Protein AF-A0A6B3HID7-F1 (afdb_monomer)

Radius of gyration: 18.16 Å; Cα contacts (8 Å, |Δi|>4): 458; chains: 1; bounding box: 51×40×55 Å

Solvent-accessible surface area (backbone atoms only — not comparable to full-atom values): 12656 Å² total; per-residue (Å²): 114,67,35,62,47,71,30,48,43,73,69,82,62,75,40,60,46,40,41,68,43,73,47,76,46,45,40,48,56,42,75,57,96,92,44,70,31,40,32,62,75,51,71,33,24,41,46,72,48,48,35,50,50,34,41,54,28,76,54,54,6,28,49,42,60,83,81,59,47,79,56,68,30,48,34,42,34,31,76,88,79,58,32,38,32,52,28,80,83,65,76,42,46,50,68,82,40,67,78,41,42,40,24,63,81,70,70,50,72,50,61,34,49,65,64,54,87,88,55,95,59,80,46,39,36,67,29,34,38,43,74,48,73,68,41,67,72,50,96,86,62,49,63,38,38,31,39,32,58,43,56,77,52,48,66,65,62,59,54,53,48,36,54,44,24,25,62,46,40,85,86,58,76,39,64,18,82,42,58,64,54,84,38,71,48,68,45,30,54,44,44,86,75,49,63,44,72,61,9,50,53,52,30,53,47,43,41,45,74,76,65,62,51,94,74,86,86,75,97,71,88,80,85,133

Secondary structure (DSSP, 8-state):
--EEEE-S-TTTS--TTEEE--EEEESSEEEETTEEEE--SSEEEEEEEEGGGGTTSTTTT-SS-SS-S--EEEEEEETTTTEEEE-TT-SSBTTTS--B-BHHHH---EEES---TTSSS---EEEEEEEEEEEE-STT--EEEEEEEE--S-THHHHHHHHHH--SHHHHTB--SSTT---EEEE-EETTTEE-HHHHHHHHHHHHHTT--S----------

pLDDT: mean 95.69, std 5.94, range [42.41, 98.88]

Mean predicted aligned error: 3.4 Å

Foldseek 3Di:
DQAEEALDDLAPRLQLQKDFQDAKDADCWDDDPNDIAGEPGDIWTKDKHFLCSQCLFPCNCPQQQPPDNGDIWIWIADPVVRWIFTNLVRPRYSHPTDTAHHCNPPVDKDWRHQADPVDPDGRIFIWHKYKDFQRQNDPVRDGTIIMGGGGARYCVQVVVCQQAEDACPPNNPGGHPHHNDDDYHYHQAGSPNGGDPSSVVSVVVCCCPVVPDPDDDDPDDDDD

Sequence (224 aa):
IVDWVTATDPVNDGDGTWLQMSQTVTGPTFTAGGKTYSAPAGSYKFATFAESATTGGDMAGDLNRDGDTTDVWGVLYDAVKGTIRVDLNANADFSDDTALKPYKDKFQVAYFGEDDPATKIVERIPFVVETRKNVVYNAAGAKADYVNIGVIEGSHGTHVAGITAANGLFGGKMNGAAPGAKVVSSRACTWSGGCTNIALTEGMIDLVVNRGVDIVNMSIGGLP

Nearest PDB structures (foldseek):
  6dks-assembly2_C  TM=1.245E-01  e=1.898E+00  Mus musculus
  6dks-assembly1_G  TM=1.494E-01  e=2.739E+00  Mus musculus
  8ot8-assembly1_B  TM=2.368E-01  e=9.303E+00  Actinomycetota bacterium

Structure (mmCIF, N/CA/C/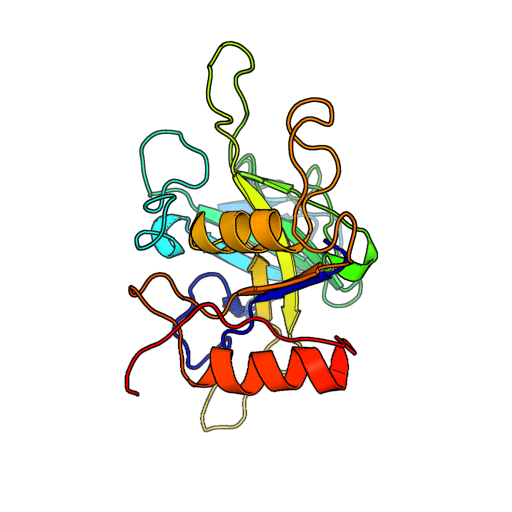O backbone):
data_AF-A0A6B3HID7-F1
#
_entry.id   AF-A0A6B3HID7-F1
#
loop_
_atom_site.group_PDB
_atom_site.id
_atom_site.type_symbol
_atom_site.label_atom_id
_atom_site.label_alt_id
_atom_site.label_comp_id
_atom_site.label_asym_id
_atom_site.label_entity_id
_atom_site.label_seq_id
_atom_site.pdbx_PDB_ins_code
_atom_site.Cartn_x
_atom_site.Cartn_y
_atom_site.Cartn_z
_atom_site.occupancy
_atom_site.B_iso_or_equiv
_atom_site.auth_seq_id
_atom_site.auth_comp_id
_atom_site.auth_asym_id
_atom_site.auth_atom_id
_atom_site.pdbx_PDB_model_num
ATOM 1 N N . ILE A 1 1 ? 5.561 -7.794 -12.330 1.00 94.62 1 ILE A N 1
ATOM 2 C CA . ILE A 1 1 ? 5.560 -8.038 -10.869 1.00 94.62 1 ILE A CA 1
ATOM 3 C C . ILE A 1 1 ? 4.485 -9.074 -10.585 1.00 94.62 1 ILE A C 1
ATOM 5 O O . ILE A 1 1 ? 3.414 -8.954 -11.165 1.00 94.62 1 ILE A O 1
ATOM 9 N N . VAL A 1 2 ? 4.774 -10.116 -9.806 1.00 97.25 2 VAL A N 1
ATOM 10 C CA . VAL A 1 2 ? 3.788 -11.158 -9.451 1.00 97.25 2 VAL A CA 1
ATOM 11 C C . VAL A 1 2 ? 3.320 -11.071 -8.002 1.00 97.25 2 VAL A C 1
ATOM 13 O O . VAL A 1 2 ? 2.344 -11.715 -7.639 1.00 97.25 2 VAL A O 1
ATOM 16 N N . ASP A 1 3 ? 4.018 -10.287 -7.185 1.00 97.44 3 ASP A N 1
ATOM 17 C CA . ASP A 1 3 ? 3.686 -10.046 -5.788 1.00 97.44 3 ASP A CA 1
ATOM 18 C C . ASP A 1 3 ? 4.419 -8.776 -5.311 1.00 97.44 3 ASP A C 1
ATOM 20 O O . ASP A 1 3 ? 5.481 -8.437 -5.849 1.00 97.44 3 ASP A O 1
ATOM 24 N N . TRP A 1 4 ? 3.859 -8.072 -4.334 1.00 96.50 4 TRP A N 1
ATOM 25 C CA . TRP A 1 4 ? 4.410 -6.842 -3.765 1.00 96.50 4 TRP A CA 1
ATOM 26 C C . TRP A 1 4 ? 4.120 -6.824 -2.271 1.00 96.50 4 TRP A C 1
ATOM 28 O O . TRP A 1 4 ? 2.969 -7.021 -1.882 1.00 96.50 4 TRP A O 1
ATOM 38 N N . VAL A 1 5 ? 5.146 -6.579 -1.458 1.00 96.19 5 VAL A N 1
ATOM 39 C CA . VAL A 1 5 ? 5.010 -6.396 -0.012 1.00 96.19 5 VAL A CA 1
ATOM 40 C C . VAL A 1 5 ? 5.933 -5.337 0.549 1.00 96.19 5 VAL A C 1
ATOM 42 O O . VAL A 1 5 ? 7.029 -5.088 0.047 1.00 96.19 5 VAL A O 1
ATOM 45 N N . THR A 1 6 ? 5.500 -4.778 1.664 1.00 96.88 6 THR A N 1
ATOM 46 C CA . THR A 1 6 ? 6.310 -4.048 2.617 1.00 96.88 6 THR A CA 1
ATOM 47 C C . THR A 1 6 ? 6.892 -5.055 3.608 1.00 96.88 6 THR A C 1
ATOM 49 O O . THR A 1 6 ? 6.169 -5.724 4.347 1.00 96.88 6 THR A O 1
ATOM 52 N N . ALA A 1 7 ? 8.218 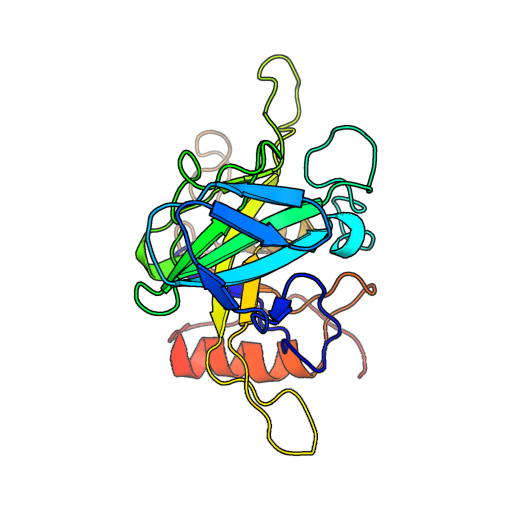-5.186 3.632 1.00 96.88 7 ALA A N 1
ATOM 53 C CA . ALA A 1 7 ? 8.911 -6.084 4.554 1.00 96.88 7 ALA A CA 1
ATOM 54 C C . ALA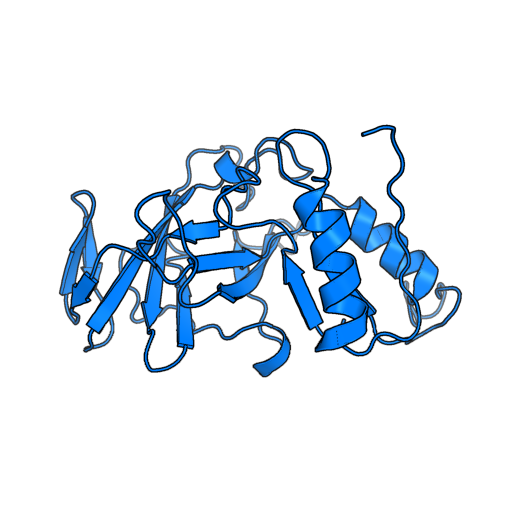 A 1 7 ? 8.996 -5.523 5.974 1.00 96.88 7 ALA A C 1
ATOM 56 O O . ALA A 1 7 ? 9.095 -6.312 6.911 1.00 96.88 7 ALA A O 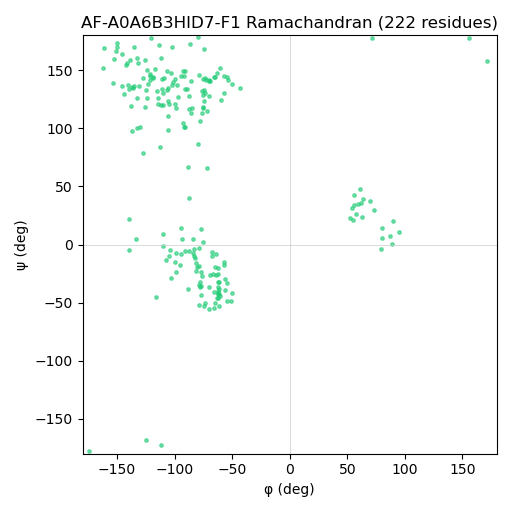1
ATOM 57 N N . THR A 1 8 ? 8.917 -4.200 6.128 1.00 97.19 8 THR A N 1
ATOM 58 C CA . THR A 1 8 ? 9.052 -3.531 7.425 1.00 97.19 8 THR A CA 1
ATOM 59 C C . THR A 1 8 ? 8.080 -4.084 8.464 1.00 97.19 8 THR A C 1
ATOM 61 O O . THR A 1 8 ? 6.959 -4.521 8.166 1.00 97.19 8 THR A O 1
ATOM 64 N N . ASP A 1 9 ? 8.543 -4.134 9.704 1.00 97.19 9 ASP A N 1
ATOM 65 C CA . ASP A 1 9 ? 7.744 -4.534 10.845 1.00 97.19 9 ASP A CA 1
ATOM 66 C C . ASP A 1 9 ? 6.745 -3.419 11.207 1.00 97.19 9 ASP A C 1
ATOM 68 O O . ASP A 1 9 ? 7.152 -2.262 11.356 1.00 97.19 9 ASP A O 1
ATOM 72 N N . PRO A 1 10 ? 5.445 -3.727 11.391 1.00 97.38 10 PRO A N 1
ATOM 73 C CA . PRO A 1 10 ? 4.416 -2.709 11.606 1.00 97.38 10 PRO A CA 1
ATOM 74 C C . PRO A 1 10 ? 4.538 -1.963 12.941 1.00 97.38 10 PRO A C 1
ATOM 76 O O . PRO A 1 10 ? 3.792 -1.016 13.179 1.00 97.38 10 PRO A O 1
ATOM 79 N N . VAL A 1 11 ? 5.408 -2.424 13.844 1.00 97.38 11 VAL A N 1
ATOM 80 C CA . VAL A 1 11 ? 5.530 -1.927 15.219 1.00 97.38 11 VAL A CA 1
ATOM 81 C C . VAL A 1 11 ? 6.901 -1.299 15.452 1.00 97.38 11 VAL A C 1
ATOM 83 O O . VAL A 1 11 ? 6.992 -0.228 16.047 1.00 97.38 11 VAL A O 1
ATOM 86 N N . ASN A 1 12 ? 7.965 -1.959 15.001 1.00 96.12 12 ASN A N 1
ATOM 87 C CA . ASN A 1 12 ? 9.335 -1.658 15.406 1.00 96.12 12 ASN A CA 1
ATOM 88 C C . ASN A 1 12 ? 10.099 -0.796 14.397 1.00 96.12 12 ASN A C 1
ATOM 90 O O . ASN A 1 12 ? 11.033 -0.103 14.793 1.00 96.12 12 ASN A O 1
ATOM 94 N N . ASP A 1 13 ? 9.705 -0.802 13.121 1.00 96.00 13 ASP A N 1
ATOM 95 C CA . ASP A 1 13 ? 10.437 -0.080 12.072 1.00 96.00 13 ASP A CA 1
ATOM 96 C C . ASP A 1 13 ? 10.009 1.385 11.914 1.00 96.00 13 ASP A C 1
ATOM 98 O O . ASP A 1 13 ? 10.615 2.122 11.138 1.00 96.00 13 ASP A O 1
ATOM 102 N N . GLY A 1 14 ? 8.972 1.828 12.635 1.00 94.62 14 GLY A N 1
ATOM 103 C CA . GLY A 1 14 ? 8.474 3.206 12.543 1.00 94.62 14 GLY A CA 1
ATOM 104 C C . GLY A 1 14 ? 7.933 3.567 11.154 1.00 94.62 14 GLY A C 1
ATOM 105 O O . GLY A 1 14 ? 7.914 4.735 10.774 1.00 94.62 14 GLY A O 1
ATOM 106 N N . ASP A 1 15 ? 7.518 2.567 10.380 1.00 96.38 15 ASP A N 1
ATOM 107 C CA . ASP A 1 15 ? 6.981 2.743 9.039 1.00 96.38 15 ASP A CA 1
ATOM 108 C C . ASP A 1 15 ? 5.520 3.223 9.107 1.00 96.38 15 ASP A C 1
ATOM 110 O O . ASP A 1 15 ? 4.601 2.456 9.399 1.00 96.38 15 ASP A O 1
ATOM 114 N N . GLY A 1 16 ? 5.313 4.507 8.804 1.00 96.38 16 GLY A N 1
ATOM 115 C CA . GLY A 1 16 ? 4.005 5.164 8.869 1.00 96.38 16 GLY A CA 1
ATOM 116 C C . GLY A 1 16 ? 2.975 4.691 7.838 1.00 96.38 16 GLY A C 1
ATOM 117 O O . GLY A 1 16 ? 1.817 5.095 7.920 1.00 96.38 16 GLY A O 1
ATOM 118 N N . THR A 1 17 ? 3.348 3.829 6.885 1.00 97.75 17 THR A N 1
ATOM 119 C CA . THR A 1 17 ? 2.371 3.209 5.975 1.00 97.75 17 THR A CA 1
ATOM 120 C C . THR A 1 17 ? 1.681 1.994 6.575 1.00 97.75 17 THR A C 1
ATOM 122 O O . THR A 1 17 ? 0.678 1.543 6.023 1.00 97.75 17 THR A O 1
ATOM 125 N N . TRP A 1 18 ? 2.166 1.472 7.707 1.00 98.38 18 TRP A N 1
ATOM 126 C CA . TRP A 1 18 ? 1.460 0.471 8.500 1.00 98.38 18 TRP A CA 1
ATOM 127 C C . TRP A 1 18 ? 0.479 1.121 9.479 1.00 98.38 18 TRP A C 1
ATOM 129 O O . TRP A 1 18 ? 0.852 1.749 10.466 1.00 98.38 18 TRP A O 1
ATOM 139 N N . LEU A 1 19 ? -0.808 0.898 9.240 1.00 98.75 19 LEU A N 1
ATOM 140 C CA . LEU A 1 19 ? -1.910 1.419 10.035 1.00 98.75 19 LEU A CA 1
ATOM 141 C C . LEU A 1 19 ? -2.398 0.356 11.013 1.00 98.75 19 LEU A C 1
ATOM 143 O O . LEU A 1 19 ? -2.904 -0.693 10.605 1.00 98.75 19 LEU A O 1
ATOM 147 N N . GLN A 1 20 ? -2.290 0.636 12.311 1.00 98.56 20 GLN A N 1
ATOM 148 C CA . GLN A 1 20 ? -2.874 -0.216 13.342 1.00 98.56 20 GLN A CA 1
ATOM 149 C C . GLN A 1 20 ? -4.404 -0.085 13.343 1.00 98.56 20 GLN A C 1
ATOM 151 O O . GLN A 1 20 ? -4.960 0.945 13.729 1.00 98.56 20 GLN A O 1
ATOM 156 N N . MET A 1 21 ? -5.115 -1.160 13.007 1.00 98.44 21 MET A N 1
ATOM 157 C CA . MET A 1 21 ? -6.572 -1.154 12.846 1.00 98.44 21 MET A CA 1
ATOM 158 C C . MET A 1 21 ? -7.308 -1.432 14.169 1.00 98.44 21 MET A C 1
ATOM 160 O O . MET A 1 21 ? -7.957 -2.469 14.350 1.00 98.44 21 MET A O 1
ATOM 164 N N . SER A 1 22 ? -7.202 -0.505 15.126 1.00 95.88 22 SER A N 1
ATOM 165 C CA . SER A 1 22 ? -7.737 -0.666 16.489 1.00 95.88 22 SER A CA 1
ATOM 166 C C . SER A 1 22 ? -9.192 -0.199 16.654 1.00 95.88 22 SER A C 1
ATOM 168 O O . SER A 1 22 ? -9.981 -0.868 17.334 1.00 95.88 22 SER A O 1
ATOM 170 N N . GLN A 1 23 ? -9.586 0.897 15.999 1.00 97.94 23 GLN A N 1
ATOM 171 C CA . GLN A 1 23 ? -10.922 1.481 16.124 1.00 97.94 23 GLN A CA 1
ATOM 172 C C . GLN A 1 23 ? -11.961 0.645 15.372 1.00 97.94 23 GLN A C 1
ATOM 174 O O . GLN A 1 23 ? -11.843 0.435 14.170 1.00 97.94 23 GLN A O 1
ATOM 179 N N . THR A 1 24 ? -13.001 0.186 16.073 1.00 98.31 24 THR A N 1
ATOM 180 C CA . THR A 1 24 ? -14.146 -0.500 15.449 1.00 98.31 24 THR A CA 1
ATOM 181 C C . THR A 1 24 ? -15.219 0.516 15.085 1.00 98.31 24 THR A C 1
ATOM 183 O O . THR A 1 24 ? -15.577 1.346 15.920 1.00 98.31 24 THR A O 1
ATOM 186 N N . VAL A 1 25 ? -15.752 0.424 13.869 1.00 98.56 25 VAL A N 1
ATOM 187 C CA . VAL A 1 25 ? -16.840 1.273 13.368 1.00 98.56 25 VAL A CA 1
ATOM 188 C C . VAL A 1 25 ? -17.915 0.422 12.689 1.00 98.56 25 VAL A C 1
ATOM 190 O O . VAL A 1 25 ? -17.662 -0.722 12.301 1.00 98.56 25 VAL A O 1
ATOM 193 N N . THR A 1 26 ? -19.118 0.976 12.543 1.00 98.50 26 THR A N 1
ATOM 194 C CA . THR A 1 26 ? -20.273 0.265 11.979 1.00 98.50 26 THR A CA 1
ATOM 195 C C . THR A 1 26 ? -20.965 1.141 10.940 1.00 98.50 26 THR A C 1
ATOM 197 O O . THR A 1 26 ? -21.329 2.271 11.242 1.00 98.50 26 THR A O 1
ATOM 200 N N . GLY A 1 27 ? -21.147 0.625 9.722 1.00 97.31 27 GLY A N 1
ATOM 201 C CA . GLY A 1 27 ? -21.937 1.280 8.675 1.00 97.31 27 GLY A CA 1
ATOM 202 C C . GLY A 1 27 ? -23.454 1.192 8.940 1.00 97.31 27 GLY A C 1
ATOM 203 O O . GLY A 1 27 ? -23.887 0.400 9.777 1.00 97.31 27 GLY A O 1
ATOM 204 N N . PRO A 1 28 ? -24.295 1.945 8.211 1.00 98.06 28 PRO A N 1
ATOM 205 C CA . PRO A 1 28 ? -23.945 2.690 7.006 1.00 98.06 28 PRO A CA 1
ATOM 206 C C . PRO A 1 28 ? -23.318 4.061 7.270 1.00 98.06 28 PRO A C 1
ATOM 208 O O . PRO A 1 28 ? -22.808 4.677 6.347 1.00 98.06 28 PRO A O 1
ATOM 211 N N . THR A 1 29 ? -23.338 4.531 8.516 1.00 98.25 29 THR A N 1
ATOM 212 C CA . THR A 1 29 ? -22.764 5.819 8.911 1.00 98.25 29 THR A CA 1
ATOM 213 C C . THR A 1 29 ? -22.064 5.693 10.254 1.00 98.25 29 THR A C 1
ATOM 215 O O . THR A 1 29 ? -22.630 5.108 11.179 1.00 98.25 29 THR A O 1
ATOM 218 N N . PHE A 1 30 ? -20.888 6.292 10.402 1.00 98.62 30 PHE A N 1
ATOM 219 C CA . PHE A 1 30 ? -20.174 6.367 11.677 1.00 98.62 30 PHE A CA 1
ATOM 220 C C . PHE A 1 30 ? -19.408 7.684 11.802 1.00 98.62 30 PHE A C 1
ATOM 222 O O . PHE A 1 30 ? -19.168 8.371 10.814 1.00 98.62 30 PHE A O 1
ATOM 229 N N . THR A 1 31 ? -18.986 8.029 13.016 1.00 98.25 31 THR A N 1
ATOM 230 C CA . THR A 1 31 ? -18.166 9.219 13.271 1.00 98.25 31 THR A CA 1
ATOM 231 C C . THR A 1 31 ? -16.794 8.800 13.787 1.00 98.25 31 THR A C 1
ATOM 233 O O . THR A 1 31 ? -16.692 7.992 14.711 1.00 98.25 31 THR A O 1
ATOM 236 N N . ALA A 1 32 ? -15.736 9.363 13.207 1.00 97.31 32 ALA A N 1
ATOM 237 C CA . ALA A 1 32 ? -14.353 9.162 13.630 1.00 97.31 32 ALA A CA 1
ATOM 238 C C . ALA A 1 32 ? -13.555 10.455 13.412 1.00 97.31 32 ALA A C 1
ATOM 240 O O . ALA A 1 32 ? -13.726 11.128 12.398 1.00 97.31 32 ALA A O 1
ATOM 241 N N . GLY A 1 33 ? -12.721 10.839 14.385 1.00 92.44 33 GLY A N 1
ATOM 242 C CA . GLY A 1 33 ? -11.905 12.059 14.285 1.00 92.44 33 GLY A CA 1
ATOM 243 C C . GLY A 1 33 ? -12.709 13.351 14.061 1.00 92.44 33 GLY A C 1
ATOM 244 O O . GLY A 1 33 ? -12.206 14.279 13.446 1.00 92.44 33 GLY A O 1
ATOM 245 N N . GLY A 1 34 ? -13.974 13.404 14.497 1.00 94.38 34 GLY A N 1
ATOM 246 C CA . GLY A 1 34 ? -14.860 14.557 14.277 1.00 94.38 34 GLY A CA 1
ATOM 247 C C . GLY A 1 34 ? -15.501 14.645 12.882 1.00 94.38 34 GLY A C 1
ATOM 248 O O . GLY A 1 34 ? -16.346 15.513 12.679 1.00 94.38 34 GLY A O 1
ATOM 249 N N . LYS A 1 35 ? -15.174 13.739 11.949 1.00 97.31 35 LYS A N 1
ATOM 250 C CA . LYS A 1 35 ? -15.813 13.618 10.624 1.00 97.31 35 LYS A CA 1
ATOM 251 C C . LYS A 1 35 ? -16.851 12.490 10.655 1.00 97.31 35 LYS A C 1
ATOM 253 O O . LYS A 1 35 ? -16.652 11.470 11.320 1.00 97.31 35 LYS A O 1
ATOM 258 N N . THR A 1 36 ? -17.975 12.679 9.966 1.00 98.38 36 THR A N 1
ATOM 259 C CA . THR A 1 36 ? -18.976 11.620 9.761 1.00 98.38 36 THR A CA 1
ATOM 260 C C . THR A 1 36 ? -18.743 10.992 8.400 1.00 98.38 36 THR A C 1
ATOM 262 O O . THR A 1 36 ? -18.679 11.715 7.413 1.00 98.38 36 THR A O 1
ATOM 265 N N . TYR A 1 37 ? -18.618 9.669 8.379 1.00 98.62 37 TYR A N 1
ATOM 266 C CA . TYR A 1 37 ? -18.380 8.872 7.186 1.00 98.62 37 TYR A CA 1
ATOM 267 C C . TYR A 1 37 ? -19.617 8.058 6.825 1.00 98.62 37 TYR A C 1
ATOM 269 O O . TYR A 1 37 ? -20.281 7.515 7.715 1.00 98.62 37 TYR A O 1
ATOM 277 N N . SER A 1 38 ? -19.866 7.915 5.528 1.00 98.62 38 SER A N 1
ATOM 278 C CA . SER A 1 38 ? -20.739 6.891 4.957 1.00 98.62 38 SER A CA 1
ATOM 279 C C . SER A 1 38 ? -19.916 5.650 4.603 1.00 98.62 38 SER A C 1
ATOM 281 O O . SER A 1 38 ? -18.750 5.741 4.233 1.00 98.62 38 SER A O 1
ATOM 283 N N . ALA A 1 39 ? -20.495 4.463 4.756 1.00 98.38 39 ALA A N 1
ATOM 284 C CA . ALA A 1 39 ? -19.868 3.197 4.392 1.00 98.38 39 ALA A CA 1
ATOM 285 C C . ALA A 1 39 ? -20.928 2.145 4.039 1.00 98.38 39 ALA A C 1
ATOM 287 O O . ALA A 1 39 ? -22.072 2.244 4.486 1.00 98.38 39 ALA A O 1
ATOM 288 N N . PRO A 1 40 ? -20.581 1.078 3.298 1.00 98.12 40 PRO A N 1
ATOM 289 C CA . PRO A 1 40 ? -21.486 -0.055 3.133 1.00 98.12 40 PRO A CA 1
ATOM 290 C C . PRO A 1 40 ? -21.884 -0.645 4.497 1.00 98.12 40 PRO A C 1
ATOM 292 O O . PRO A 1 40 ? -21.065 -0.699 5.412 1.00 98.12 40 PRO A O 1
ATOM 295 N N . ALA A 1 41 ? -23.118 -1.131 4.658 1.00 97.75 41 ALA A N 1
ATOM 296 C CA . ALA A 1 41 ? -23.564 -1.719 5.926 1.00 97.75 41 ALA A CA 1
ATOM 297 C C . ALA A 1 41 ? -22.659 -2.893 6.361 1.00 97.75 41 ALA A C 1
ATOM 299 O O . ALA A 1 41 ? -22.373 -3.794 5.572 1.00 97.75 41 ALA A O 1
ATOM 300 N N . GLY A 1 42 ? -22.204 -2.883 7.616 1.00 97.44 42 GLY A N 1
ATOM 301 C CA . GLY A 1 42 ? -21.261 -3.875 8.139 1.00 97.44 42 GLY A CA 1
ATOM 302 C C . GLY A 1 42 ? -20.452 -3.356 9.325 1.00 97.44 42 GLY A C 1
ATOM 303 O O . GLY A 1 42 ? -20.597 -2.200 9.720 1.00 97.44 42 GLY A O 1
ATOM 304 N N . SER A 1 43 ? -19.603 -4.217 9.890 1.00 98.19 43 SER A N 1
ATOM 305 C CA . SER A 1 43 ? -18.631 -3.848 10.924 1.00 98.19 43 SER A CA 1
ATOM 306 C C . SER A 1 43 ? -17.231 -3.833 10.324 1.00 98.19 43 SER A C 1
ATOM 308 O O . SER A 1 43 ? -16.842 -4.771 9.629 1.00 98.19 43 SER A O 1
ATOM 310 N N . TYR A 1 44 ? -16.487 -2.769 10.604 1.00 98.62 44 TYR A N 1
ATOM 311 C CA . TYR A 1 44 ? -15.173 -2.510 10.031 1.00 98.62 44 TYR A CA 1
ATOM 312 C C . TYR A 1 44 ? -14.199 -2.050 11.106 1.00 98.62 44 TYR A C 1
ATOM 314 O O . TYR A 1 44 ? -14.577 -1.712 12.234 1.00 98.62 44 TYR A O 1
ATOM 322 N N . LYS A 1 45 ? -12.929 -1.990 10.725 1.00 98.69 45 LYS A N 1
ATOM 323 C CA . LYS A 1 45 ? -11.931 -1.188 11.416 1.00 98.69 45 LYS A CA 1
ATOM 324 C C . LYS A 1 45 ? -11.641 0.080 10.629 1.00 98.69 45 LYS A C 1
ATOM 326 O O . LYS A 1 45 ? -11.686 0.058 9.402 1.00 98.69 45 LYS A O 1
ATOM 331 N N . PHE A 1 46 ? -11.321 1.153 11.337 1.00 98.81 46 PHE A N 1
ATOM 332 C CA . PHE A 1 46 ? -11.008 2.447 10.744 1.00 98.81 46 PHE A CA 1
ATOM 333 C C . PHE A 1 46 ? -9.663 2.973 11.250 1.00 98.81 46 PHE A C 1
ATOM 335 O O . PHE A 1 46 ? -9.318 2.786 12.418 1.00 98.81 46 PHE A O 1
ATOM 342 N N . ALA A 1 47 ? -8.926 3.624 10.357 1.00 98.69 47 ALA A N 1
ATOM 343 C CA . ALA A 1 47 ? -7.737 4.415 10.637 1.00 98.69 47 ALA A CA 1
ATOM 344 C C . ALA A 1 47 ? -7.636 5.537 9.593 1.00 98.69 47 ALA A C 1
ATOM 346 O O . ALA A 1 47 ? -8.400 5.566 8.629 1.00 98.69 47 ALA A O 1
ATOM 347 N N . THR A 1 48 ? -6.687 6.447 9.770 1.00 98.56 48 THR A N 1
ATOM 348 C CA . THR A 1 48 ? -6.359 7.480 8.782 1.00 98.56 48 THR A CA 1
ATOM 349 C C . THR A 1 48 ? -4.916 7.325 8.330 1.00 98.56 48 THR A C 1
ATOM 351 O O . THR A 1 48 ? -4.056 6.990 9.144 1.00 98.56 48 THR A O 1
ATOM 354 N N . PHE A 1 49 ? -4.650 7.597 7.058 1.00 98.62 49 PHE A N 1
ATOM 355 C CA . PHE A 1 49 ? -3.314 7.616 6.473 1.00 98.62 49 PHE A CA 1
ATOM 356 C C . PHE A 1 49 ? -2.971 9.038 6.041 1.00 98.62 49 PHE A C 1
ATOM 358 O O . PHE A 1 49 ? -3.751 9.637 5.310 1.00 98.62 49 PHE A O 1
ATOM 365 N N . ALA A 1 50 ? -1.834 9.561 6.495 1.00 98.19 50 ALA A N 1
ATOM 366 C CA . ALA A 1 50 ? -1.343 10.880 6.111 1.00 98.19 50 ALA A CA 1
ATOM 367 C C . ALA A 1 50 ? -0.176 10.736 5.132 1.00 98.19 50 ALA A C 1
ATOM 369 O O . ALA A 1 50 ? 0.739 9.951 5.391 1.00 98.19 50 ALA A O 1
ATOM 370 N N . GLU A 1 51 ? -0.159 11.510 4.049 1.00 97.69 51 GLU A N 1
ATOM 371 C CA . GLU A 1 51 ? 0.935 11.444 3.065 1.00 97.69 51 GLU A CA 1
ATOM 372 C C . GLU A 1 51 ? 2.290 11.865 3.622 1.00 97.69 51 GLU A C 1
ATOM 374 O O . GLU A 1 51 ? 3.313 11.337 3.187 1.00 97.69 51 GLU A O 1
ATOM 379 N N . SER A 1 52 ? 2.307 12.714 4.651 1.00 97.25 52 SER A N 1
ATOM 380 C CA . SER A 1 52 ? 3.517 13.076 5.399 1.00 97.25 52 SER A CA 1
ATOM 381 C C . SER A 1 52 ? 4.254 11.873 6.005 1.00 97.25 52 SER A C 1
ATOM 383 O O . SER A 1 52 ? 5.441 11.969 6.315 1.00 97.25 52 SER A O 1
ATOM 385 N N . ALA A 1 53 ? 3.620 10.695 6.090 1.00 97.00 53 ALA A N 1
ATOM 386 C CA . ALA A 1 53 ? 4.320 9.437 6.361 1.00 97.00 53 ALA A CA 1
ATOM 387 C C . ALA A 1 53 ? 5.424 9.129 5.328 1.00 97.00 53 ALA A C 1
ATOM 389 O O . ALA A 1 53 ? 6.297 8.304 5.596 1.00 97.00 53 ALA A O 1
ATOM 390 N N . THR A 1 54 ? 5.387 9.789 4.165 1.00 96.81 54 THR A N 1
ATOM 391 C CA . THR A 1 54 ? 6.269 9.562 3.021 1.00 96.81 54 THR A CA 1
ATOM 392 C C . THR A 1 54 ? 7.280 10.686 2.741 1.00 96.81 54 THR A C 1
ATOM 394 O O . THR A 1 54 ? 7.989 10.637 1.734 1.00 96.81 54 THR A O 1
ATOM 397 N N . THR A 1 55 ? 7.422 11.674 3.638 1.00 95.56 55 THR A N 1
ATOM 398 C CA . THR A 1 55 ? 8.274 12.868 3.431 1.00 95.56 55 THR A CA 1
ATOM 399 C C . THR A 1 55 ? 9.735 12.566 3.082 1.00 95.56 55 THR A C 1
ATOM 401 O O . THR A 1 55 ? 10.351 13.315 2.334 1.00 95.56 55 THR A O 1
ATOM 404 N N . GLY A 1 56 ? 10.315 11.481 3.597 1.00 93.56 56 GLY A N 1
ATOM 405 C CA . GLY A 1 56 ? 11.730 11.162 3.367 1.00 93.56 56 GLY A CA 1
ATOM 406 C C . GLY A 1 56 ? 12.056 10.424 2.065 1.00 93.56 56 GLY A C 1
ATOM 407 O O . GLY A 1 56 ? 13.202 10.019 1.904 1.00 93.56 56 GLY A O 1
ATOM 408 N N . GLY A 1 57 ? 11.077 10.207 1.183 1.00 93.56 57 GLY A N 1
ATOM 409 C CA . GLY A 1 57 ? 11.224 9.428 -0.053 1.00 93.56 57 GLY A CA 1
ATOM 410 C C . GLY A 1 57 ? 11.116 10.293 -1.308 1.00 93.56 57 GLY A C 1
ATOM 411 O O . GLY A 1 57 ? 10.998 11.515 -1.224 1.00 93.56 57 GLY A O 1
ATOM 412 N N . ASP A 1 58 ? 11.090 9.665 -2.485 1.00 93.44 58 ASP A N 1
ATOM 413 C CA . ASP A 1 58 ? 11.078 10.374 -3.780 1.00 93.44 58 ASP A CA 1
ATOM 414 C C . ASP A 1 58 ? 9.835 11.259 -3.983 1.00 93.44 58 ASP A C 1
ATOM 416 O O . ASP A 1 58 ? 9.881 12.218 -4.752 1.00 93.44 58 ASP A O 1
ATOM 420 N N . MET A 1 59 ? 8.724 10.937 -3.315 1.00 92.06 59 MET A N 1
ATOM 421 C CA . MET A 1 59 ? 7.476 11.709 -3.367 1.00 92.06 59 MET A CA 1
ATOM 422 C C . MET A 1 59 ? 7.470 12.882 -2.380 1.00 92.06 59 MET A C 1
ATOM 424 O O . MET A 1 59 ? 6.545 13.678 -2.407 1.00 92.06 59 MET A O 1
ATOM 428 N N . ALA A 1 60 ? 8.473 12.996 -1.504 1.00 95.25 60 ALA A N 1
ATOM 429 C CA . ALA A 1 60 ? 8.628 14.090 -0.544 1.00 95.25 60 ALA A CA 1
ATOM 430 C C . ALA A 1 60 ? 7.397 14.382 0.343 1.00 95.25 60 ALA A C 1
ATOM 432 O O . ALA A 1 60 ? 7.296 15.459 0.927 1.00 95.25 60 ALA A O 1
ATOM 433 N N . GLY A 1 61 ? 6.507 13.401 0.530 1.00 96.19 61 GLY A N 1
ATOM 434 C CA . GLY A 1 61 ? 5.292 13.565 1.327 1.00 96.19 61 GLY A CA 1
ATOM 435 C C . GLY A 1 61 ? 4.093 14.106 0.557 1.00 96.19 61 GLY A C 1
ATOM 436 O O . GLY A 1 61 ? 3.107 14.386 1.215 1.00 96.19 61 GLY A O 1
ATOM 437 N N . ASP A 1 62 ? 4.192 14.233 -0.767 1.00 96.69 62 ASP A N 1
ATOM 438 C CA . ASP A 1 62 ? 3.155 14.719 -1.686 1.00 96.69 62 ASP A CA 1
ATOM 439 C C . ASP A 1 62 ? 2.698 13.548 -2.580 1.00 96.69 62 ASP A C 1
ATOM 441 O O . ASP A 1 62 ? 3.254 13.273 -3.653 1.00 96.69 62 ASP A O 1
ATOM 445 N N . LEU A 1 63 ? 1.765 12.738 -2.072 1.00 96.62 63 LEU A N 1
ATOM 446 C CA . LEU A 1 63 ? 1.342 11.501 -2.735 1.00 96.62 63 LEU A CA 1
ATOM 447 C C . LEU A 1 63 ? 0.314 11.746 -3.836 1.00 96.62 63 LEU A C 1
ATOM 449 O O . LEU A 1 63 ? 0.201 10.909 -4.733 1.00 96.62 63 LEU A O 1
ATOM 453 N N . ASN A 1 64 ? -0.420 12.854 -3.793 1.00 95.75 64 ASN A N 1
ATOM 454 C CA . ASN A 1 64 ? -1.385 13.210 -4.830 1.00 95.75 64 ASN A CA 1
ATOM 455 C C . ASN A 1 64 ? -0.836 14.228 -5.854 1.00 95.75 64 ASN A C 1
ATOM 457 O O . ASN A 1 64 ? -1.479 14.437 -6.884 1.00 95.75 64 ASN A O 1
ATOM 461 N N . ARG A 1 65 ? 0.362 14.780 -5.612 1.00 95.06 65 ARG A N 1
ATOM 462 C CA . ARG A 1 65 ? 1.053 15.782 -6.433 1.00 95.06 65 ARG A CA 1
ATOM 463 C C . ARG A 1 65 ? 0.318 17.107 -6.574 1.00 95.06 65 ARG A C 1
ATOM 465 O O . ARG A 1 65 ? 0.387 17.738 -7.633 1.00 95.06 65 ARG A O 1
ATOM 472 N N . ASP A 1 66 ? -0.359 17.547 -5.522 1.00 94.12 66 ASP A N 1
ATOM 473 C CA . ASP A 1 66 ? -1.022 18.851 -5.493 1.00 94.12 66 ASP A CA 1
ATOM 474 C C . ASP A 1 66 ? -0.140 19.991 -4.954 1.00 94.12 66 ASP A C 1
ATOM 476 O O . ASP A 1 66 ? -0.503 21.168 -5.071 1.00 94.12 66 ASP A O 1
ATOM 480 N N . GLY A 1 67 ? 1.065 19.662 -4.481 1.00 95.06 67 GLY A N 1
ATOM 481 C CA . GLY A 1 67 ? 2.066 20.622 -4.038 1.00 95.06 67 GLY A CA 1
ATOM 482 C C . GLY A 1 67 ? 2.070 20.898 -2.536 1.00 95.06 67 GLY A C 1
ATOM 483 O O . GLY A 1 67 ? 2.769 21.832 -2.120 1.00 95.06 67 GLY A O 1
ATOM 484 N N . ASP A 1 68 ? 1.350 20.119 -1.726 1.00 96.44 68 ASP A N 1
ATOM 485 C CA . ASP A 1 68 ? 1.520 20.108 -0.276 1.00 96.44 68 ASP A CA 1
ATOM 486 C C . ASP A 1 68 ? 1.797 18.707 0.312 1.00 96.44 68 ASP A C 1
ATOM 488 O O . ASP A 1 68 ? 2.288 17.826 -0.385 1.00 96.44 68 ASP A O 1
ATOM 492 N N . THR A 1 69 ? 1.719 18.572 1.639 1.00 97.12 69 THR A N 1
ATOM 493 C CA . THR A 1 69 ? 2.025 17.317 2.361 1.00 97.12 69 THR A CA 1
ATOM 494 C C . THR A 1 69 ? 1.031 17.066 3.498 1.00 97.12 69 THR A C 1
ATOM 496 O O . THR A 1 69 ? 1.374 16.485 4.541 1.00 97.12 69 THR A O 1
ATOM 499 N N . THR A 1 70 ? -0.145 17.678 3.408 1.00 97.62 70 THR A N 1
ATOM 500 C CA . THR A 1 70 ? -1.105 17.795 4.504 1.00 97.62 70 THR A CA 1
ATOM 501 C C . THR A 1 70 ? -2.284 16.850 4.368 1.00 97.62 70 THR A C 1
ATOM 503 O O . THR A 1 70 ? -3.070 16.743 5.318 1.00 97.62 70 THR A O 1
ATOM 506 N N . ASP A 1 71 ? -2.379 16.115 3.262 1.00 97.88 71 ASP A N 1
ATOM 507 C CA . ASP A 1 71 ? -3.501 15.230 3.030 1.00 97.88 71 ASP A CA 1
ATOM 508 C C . ASP A 1 71 ? -3.565 14.068 4.007 1.00 97.88 71 ASP A C 1
ATOM 510 O O . ASP A 1 71 ? -2.573 13.462 4.437 1.00 97.88 71 ASP A O 1
ATOM 514 N N . VAL A 1 72 ? -4.812 13.736 4.334 1.00 98.06 72 VAL A N 1
ATOM 515 C CA . VAL A 1 72 ? -5.163 12.614 5.188 1.00 98.06 72 VAL A CA 1
ATOM 516 C C . VAL A 1 72 ? -6.371 11.894 4.605 1.00 98.06 72 VAL A C 1
ATOM 518 O O . VAL A 1 72 ? -7.470 12.446 4.543 1.00 98.06 72 VAL A O 1
ATOM 521 N N . TRP A 1 73 ? -6.196 10.619 4.273 1.00 98.62 73 TRP A N 1
ATOM 522 C CA . TRP A 1 73 ? -7.260 9.758 3.767 1.00 98.62 73 TRP A CA 1
ATOM 523 C C . TRP A 1 73 ? -7.800 8.837 4.856 1.00 98.62 73 TRP A C 1
ATOM 525 O O . TRP A 1 73 ? -7.053 8.267 5.660 1.00 98.62 73 TRP A O 1
ATOM 535 N N . GLY A 1 74 ? -9.118 8.648 4.871 1.00 98.56 74 GLY A N 1
ATOM 536 C CA . GLY A 1 74 ? -9.742 7.602 5.672 1.00 98.56 74 GLY A CA 1
ATOM 537 C C . GLY A 1 74 ? -9.427 6.220 5.096 1.00 98.56 74 GLY A C 1
ATOM 538 O O . GLY A 1 74 ? -9.449 6.027 3.884 1.00 98.56 74 GLY A O 1
ATOM 539 N N . VAL A 1 75 ? -9.178 5.239 5.962 1.00 98.88 75 VAL A N 1
ATOM 540 C CA . VAL A 1 75 ? -8.926 3.845 5.576 1.00 98.88 75 VAL A CA 1
ATOM 541 C C . VAL A 1 75 ? -9.888 2.925 6.318 1.00 98.88 75 VAL A C 1
ATOM 543 O O . VAL A 1 75 ? -9.878 2.841 7.550 1.00 98.88 75 VAL A O 1
ATOM 546 N N . LEU A 1 76 ? -10.717 2.210 5.559 1.00 98.81 76 LEU A N 1
ATOM 547 C CA . LEU A 1 76 ? -11.734 1.292 6.064 1.00 98.81 76 LEU A CA 1
ATOM 548 C C . LEU A 1 76 ? -11.339 -0.158 5.764 1.00 98.81 76 LEU A C 1
ATOM 550 O O . LEU A 1 76 ? -11.208 -0.559 4.608 1.00 98.81 76 LEU A O 1
ATOM 554 N N . TYR A 1 77 ? -11.193 -0.968 6.809 1.00 98.88 77 TYR A N 1
ATOM 555 C CA . TYR A 1 77 ? -10.807 -2.376 6.715 1.00 98.88 77 TYR A CA 1
ATOM 556 C C . TYR A 1 77 ? -11.957 -3.302 7.113 1.00 98.88 77 TYR A C 1
ATOM 558 O O . TYR A 1 77 ? -12.439 -3.287 8.247 1.00 98.88 77 TYR A O 1
ATOM 566 N N . ASP A 1 78 ? -12.373 -4.153 6.178 1.00 98.50 78 ASP A N 1
ATOM 567 C CA . ASP A 1 78 ? -13.286 -5.270 6.424 1.00 98.50 78 ASP A CA 1
ATOM 568 C C . ASP A 1 78 ? -12.454 -6.511 6.770 1.00 98.50 78 ASP A C 1
ATOM 570 O O . ASP A 1 78 ? -11.898 -7.164 5.884 1.00 98.50 78 ASP A O 1
ATOM 574 N N . ALA A 1 79 ? -12.356 -6.847 8.059 1.00 97.38 79 ALA A N 1
ATOM 575 C CA . ALA A 1 79 ? -11.551 -7.978 8.528 1.00 97.38 79 ALA A CA 1
ATOM 576 C C . ALA A 1 79 ? -12.121 -9.350 8.124 1.00 97.38 79 ALA A C 1
ATOM 578 O O . ALA A 1 79 ? -11.364 -10.321 7.993 1.00 97.38 79 ALA A O 1
ATOM 579 N N . VAL A 1 80 ? -13.442 -9.427 7.908 1.00 96.31 80 VAL A N 1
ATOM 580 C CA . VAL A 1 80 ? -14.141 -10.656 7.506 1.00 96.31 80 VAL A CA 1
ATOM 581 C C . VAL A 1 80 ? -13.834 -10.957 6.050 1.00 96.31 80 VAL A C 1
ATOM 583 O O . VAL A 1 80 ? -13.420 -12.067 5.715 1.00 96.31 80 VAL A O 1
ATOM 586 N N . LYS A 1 81 ? -13.994 -9.959 5.179 1.00 97.00 81 LYS A N 1
ATOM 587 C CA . LYS A 1 81 ? -13.689 -10.111 3.757 1.00 97.00 81 LYS A CA 1
ATOM 588 C C . LYS A 1 81 ? -12.207 -9.979 3.475 1.00 97.00 81 LYS A C 1
ATOM 590 O O . LYS A 1 81 ? -11.788 -10.440 2.423 1.00 97.00 81 LYS A O 1
ATOM 595 N N . GLY A 1 82 ? -11.419 -9.387 4.368 1.00 97.12 82 GLY A N 1
ATOM 596 C CA . GLY A 1 82 ? -10.017 -9.045 4.147 1.00 97.12 82 GLY A CA 1
ATOM 597 C C . GLY A 1 82 ? -9.864 -8.060 2.994 1.00 97.12 82 GLY A C 1
ATOM 598 O O . GLY A 1 82 ? -9.108 -8.353 2.072 1.00 97.12 82 GLY A O 1
ATOM 599 N N . THR A 1 83 ? -10.660 -6.989 2.980 1.00 98.50 83 THR A N 1
ATOM 600 C CA . THR A 1 83 ? -10.621 -5.932 1.954 1.00 98.50 83 THR A CA 1
ATOM 601 C C . THR A 1 83 ? -10.414 -4.570 2.587 1.00 98.50 83 THR A C 1
ATOM 603 O O . THR A 1 83 ? -10.880 -4.336 3.702 1.00 98.50 83 THR A O 1
ATOM 606 N N . ILE A 1 84 ? -9.773 -3.670 1.852 1.00 98.81 84 ILE A N 1
ATOM 607 C CA . ILE A 1 84 ? -9.446 -2.316 2.298 1.00 98.81 84 ILE A CA 1
ATOM 608 C C . ILE A 1 84 ? -10.055 -1.315 1.318 1.00 98.81 84 ILE A C 1
ATOM 610 O O . ILE A 1 84 ? -10.007 -1.535 0.111 1.00 98.81 84 ILE A O 1
ATOM 614 N N . ARG A 1 85 ? -10.636 -0.236 1.832 1.00 98.81 85 ARG A N 1
ATOM 615 C CA . ARG A 1 85 ? -11.043 0.945 1.062 1.00 98.81 85 ARG A C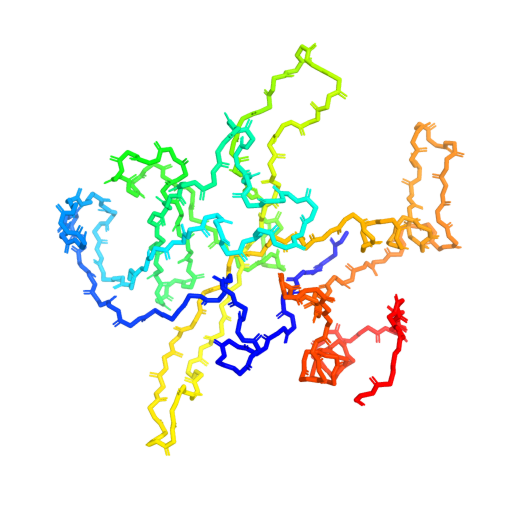A 1
ATOM 616 C C . ARG A 1 85 ? -10.270 2.147 1.586 1.00 98.81 85 ARG A C 1
ATOM 618 O O . ARG A 1 85 ? -10.022 2.224 2.789 1.00 98.81 85 ARG A O 1
ATOM 625 N N . VAL A 1 86 ? -9.895 3.044 0.689 1.00 98.81 86 VAL A N 1
ATOM 626 C CA . VAL A 1 86 ? -9.225 4.309 1.001 1.00 98.81 86 VAL A CA 1
ATOM 627 C C . VAL A 1 86 ? -10.097 5.402 0.398 1.00 98.81 86 VAL A C 1
ATOM 629 O O . VAL A 1 86 ? -10.391 5.290 -0.786 1.00 98.81 86 VAL A O 1
ATOM 632 N N . ASP A 1 87 ? -10.496 6.391 1.200 1.00 98.56 87 ASP A N 1
ATOM 633 C CA . ASP A 1 87 ? -11.343 7.544 0.825 1.00 98.56 87 ASP A CA 1
ATOM 634 C C . ASP A 1 87 ? -10.542 8.510 -0.059 1.00 98.56 87 ASP A C 1
ATOM 636 O O . ASP A 1 87 ? -10.164 9.593 0.379 1.00 98.56 87 ASP A O 1
ATOM 640 N N . LEU A 1 88 ? -10.173 8.073 -1.269 1.00 98.12 88 LEU A N 1
ATOM 641 C CA . LEU A 1 88 ? -9.175 8.734 -2.126 1.00 98.12 88 LEU A CA 1
ATOM 642 C C . LEU A 1 88 ? -9.625 10.111 -2.629 1.00 98.12 88 LEU A C 1
ATOM 644 O O . LEU A 1 88 ? -8.782 10.951 -2.925 1.00 98.12 88 LEU A O 1
ATOM 648 N N . ASN A 1 89 ? -10.935 10.345 -2.718 1.00 96.62 89 ASN A N 1
ATOM 649 C CA . ASN A 1 89 ? -11.523 11.630 -3.108 1.00 96.62 89 ASN A CA 1
ATOM 650 C C . ASN A 1 89 ? -11.865 12.526 -1.895 1.00 96.62 89 ASN A C 1
ATOM 652 O O . ASN A 1 89 ? -12.460 13.591 -2.070 1.00 96.62 89 ASN A O 1
ATOM 656 N N . ALA A 1 90 ? -11.505 12.091 -0.679 1.00 95.62 90 ALA A N 1
ATOM 657 C CA . ALA A 1 90 ? -11.690 12.784 0.594 1.00 95.62 90 ALA A CA 1
ATOM 658 C C . ALA A 1 90 ? -13.142 13.202 0.911 1.00 95.62 90 ALA A C 1
ATOM 660 O O . ALA A 1 90 ? -13.379 14.080 1.760 1.00 95.62 90 ALA A O 1
ATOM 661 N N . ASN A 1 91 ? -14.136 12.563 0.289 1.00 97.69 91 ASN A N 1
ATOM 662 C CA . ASN A 1 91 ? -15.546 12.927 0.416 1.00 97.69 91 ASN A CA 1
ATOM 663 C C . ASN A 1 91 ? -16.218 12.334 1.675 1.00 97.69 91 ASN A C 1
ATOM 665 O O . ASN A 1 91 ? -17.361 12.686 1.972 1.00 97.69 91 ASN A O 1
ATOM 669 N N . ALA A 1 92 ? -15.502 11.508 2.454 1.00 98.44 92 ALA A N 1
ATOM 670 C CA . ALA A 1 92 ? -16.030 10.748 3.591 1.00 98.44 92 ALA A CA 1
ATOM 671 C C . ALA A 1 92 ? -17.172 9.783 3.241 1.00 98.44 92 ALA A C 1
ATOM 673 O O . ALA A 1 92 ? -18.063 9.529 4.055 1.00 98.44 92 ALA A O 1
ATOM 674 N N . ASP A 1 93 ? -17.133 9.189 2.060 1.00 98.44 93 ASP A N 1
ATOM 675 C CA . ASP A 1 93 ? -18.076 8.173 1.625 1.00 98.44 93 ASP A CA 1
ATOM 676 C C . ASP A 1 93 ? -17.339 6.961 1.064 1.00 98.44 93 ASP A C 1
ATOM 678 O O . ASP A 1 93 ? -16.957 6.914 -0.088 1.00 98.44 93 ASP A O 1
ATOM 682 N N . PHE A 1 94 ? -17.230 5.901 1.862 1.00 98.69 94 PHE A N 1
ATOM 683 C CA . PHE A 1 94 ? -1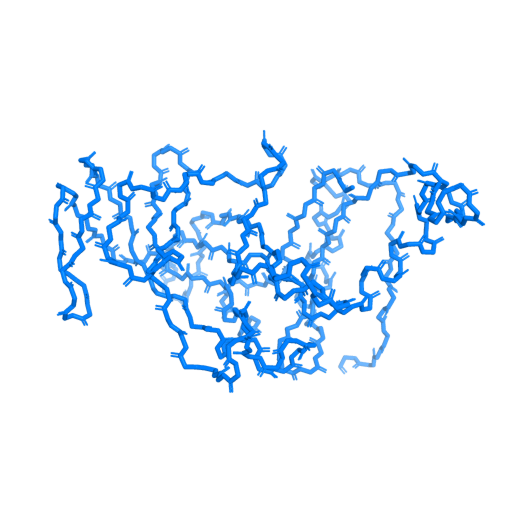6.617 4.653 1.413 1.00 98.69 94 PHE A CA 1
ATOM 684 C C . PHE A 1 94 ? -17.504 3.826 0.475 1.00 98.69 94 PHE A C 1
ATOM 686 O O . PHE A 1 94 ? -17.149 2.683 0.161 1.00 98.69 94 PHE A O 1
ATOM 693 N N . SER A 1 95 ? -18.705 4.283 0.108 1.00 96.31 95 SER A N 1
ATOM 694 C CA . SER A 1 95 ? -19.626 3.503 -0.724 1.00 96.31 95 SER A CA 1
ATOM 695 C C . SER A 1 95 ? -19.237 3.480 -2.205 1.00 96.31 95 SER A C 1
ATOM 697 O O . SER A 1 95 ? -19.519 2.477 -2.870 1.00 96.31 95 SER A O 1
ATOM 699 N N . ASP A 1 96 ? -18.538 4.507 -2.693 1.00 95.69 96 ASP A N 1
ATOM 700 C CA . ASP A 1 96 ? -18.028 4.616 -4.066 1.00 95.69 96 ASP A CA 1
ATOM 701 C C . ASP A 1 96 ? -16.566 4.146 -4.211 1.00 95.69 96 ASP A C 1
ATOM 703 O O . ASP A 1 96 ? -16.147 3.765 -5.306 1.00 95.69 96 ASP A O 1
ATOM 707 N N . ASP A 1 97 ? -15.819 4.052 -3.108 1.00 98.06 97 ASP A N 1
ATOM 708 C CA . ASP A 1 97 ? -14.442 3.560 -3.121 1.00 98.06 97 ASP A CA 1
ATOM 709 C C . ASP A 1 97 ? -14.315 2.099 -3.575 1.00 98.06 97 ASP A C 1
ATOM 711 O O . ASP A 1 97 ? -15.135 1.219 -3.291 1.00 98.06 97 ASP A O 1
ATOM 715 N N . THR A 1 98 ? -13.210 1.769 -4.238 1.00 98.06 98 THR A N 1
ATOM 716 C CA . THR A 1 98 ? -12.943 0.379 -4.626 1.00 98.06 98 THR A CA 1
ATOM 717 C C . THR A 1 98 ? -12.473 -0.446 -3.427 1.00 98.06 98 THR A C 1
ATOM 719 O O . THR A 1 98 ? -11.556 -0.064 -2.707 1.00 98.06 98 THR A O 1
ATOM 722 N N . ALA A 1 99 ? -13.055 -1.635 -3.233 1.00 98.31 99 ALA A N 1
ATOM 723 C CA . ALA A 1 99 ? -12.532 -2.610 -2.277 1.00 98.31 99 ALA A CA 1
ATOM 724 C C . ALA A 1 99 ? -11.280 -3.302 -2.841 1.00 98.31 99 ALA A C 1
ATOM 726 O O . ALA A 1 99 ? -11.353 -4.074 -3.804 1.00 98.31 99 ALA A O 1
ATOM 727 N N . LEU A 1 100 ? -10.141 -3.044 -2.208 1.00 98.69 100 LEU A N 1
ATOM 728 C CA . LEU A 1 100 ? -8.835 -3.576 -2.565 1.00 98.69 100 LEU A CA 1
ATOM 729 C C . LEU A 1 100 ? -8.510 -4.842 -1.768 1.00 98.69 100 LEU A C 1
ATOM 731 O O . LEU A 1 100 ? -8.872 -4.988 -0.596 1.00 98.69 100 LEU A O 1
ATOM 735 N N . LYS A 1 101 ? -7.806 -5.758 -2.427 1.00 98.19 101 LYS A N 1
ATOM 736 C CA . LYS A 1 101 ? -7.201 -6.966 -1.866 1.00 98.19 101 LYS A CA 1
ATOM 737 C C . LYS A 1 101 ? -5.675 -6.864 -1.882 1.00 98.19 101 LYS A C 1
ATOM 739 O O . LYS A 1 101 ? -5.150 -6.090 -2.684 1.00 98.19 101 LYS A O 1
ATOM 744 N N . PRO A 1 102 ? -4.968 -7.674 -1.067 1.00 97.38 102 PRO A N 1
ATOM 745 C CA . PRO A 1 102 ? -3.534 -7.870 -1.227 1.00 97.38 102 PRO A CA 1
ATOM 746 C C . PRO A 1 102 ? -3.144 -8.059 -2.695 1.00 97.38 102 PRO A C 1
ATOM 748 O O . PRO A 1 102 ? -3.816 -8.802 -3.415 1.00 97.38 102 PRO A O 1
ATOM 751 N N . TYR A 1 103 ? -2.080 -7.388 -3.147 1.00 97.88 103 TYR A N 1
ATOM 752 C CA . TYR A 1 103 ? -1.726 -7.319 -4.573 1.00 97.88 103 TYR A CA 1
ATOM 753 C C . TYR A 1 103 ? -1.688 -8.697 -5.249 1.00 97.88 103 TYR A C 1
ATOM 755 O O . TYR A 1 103 ? -2.231 -8.864 -6.337 1.00 97.88 103 TYR A O 1
ATOM 763 N N . LYS A 1 104 ? -1.130 -9.711 -4.581 1.00 96.69 104 LYS A N 1
ATOM 764 C CA . LYS A 1 104 ? -1.048 -11.090 -5.089 1.00 96.69 104 LYS A CA 1
ATOM 765 C C . LYS A 1 104 ? -2.403 -11.711 -5.459 1.00 96.69 104 LYS A C 1
ATOM 767 O O . LYS A 1 104 ? -2.464 -12.561 -6.344 1.00 96.69 104 LYS A O 1
ATOM 772 N N . ASP A 1 105 ? -3.484 -11.310 -4.793 1.00 96.19 105 ASP A N 1
ATOM 773 C CA . ASP A 1 105 ? -4.794 -11.953 -4.933 1.00 96.19 105 ASP A CA 1
ATOM 774 C C . ASP A 1 105 ? -5.514 -11.535 -6.219 1.00 96.19 105 ASP A C 1
ATOM 776 O O . ASP A 1 105 ? -6.256 -12.321 -6.817 1.00 96.19 105 ASP A O 1
ATOM 780 N N . LYS A 1 106 ? -5.366 -10.262 -6.607 1.00 95.00 106 LYS A N 1
ATOM 781 C CA . LYS A 1 106 ? -6.156 -9.635 -7.681 1.00 95.00 106 LYS A CA 1
ATOM 782 C C . LYS A 1 106 ? -5.360 -8.712 -8.599 1.00 95.00 106 LYS A C 1
ATOM 784 O O . LYS A 1 106 ? -5.932 -8.222 -9.566 1.00 95.00 106 LYS A O 1
ATOM 789 N N . PHE A 1 107 ? -4.080 -8.478 -8.316 1.00 97.12 107 PHE A N 1
ATOM 790 C CA . PHE A 1 107 ? -3.213 -7.536 -9.030 1.00 97.12 107 PHE A CA 1
ATOM 791 C C . PHE A 1 107 ? -3.798 -6.119 -9.095 1.00 97.12 107 PHE A C 1
ATOM 793 O O . PHE A 1 107 ? -3.592 -5.394 -10.066 1.00 97.12 107 PHE A O 1
ATOM 800 N N . GLN A 1 108 ? -4.558 -5.738 -8.063 1.00 97.81 108 GLN A N 1
ATOM 801 C CA . GLN A 1 108 ? -5.172 -4.418 -7.967 1.00 97.81 108 GLN A CA 1
ATOM 802 C C . GLN A 1 108 ? -4.113 -3.376 -7.614 1.00 97.81 108 GLN A C 1
ATOM 804 O O . GLN A 1 108 ? -3.330 -3.567 -6.686 1.00 97.81 108 GLN A O 1
ATOM 809 N N . VAL A 1 109 ? -4.140 -2.268 -8.348 1.00 98.12 109 VAL A N 1
ATOM 810 C CA . VAL A 1 109 ? -3.365 -1.057 -8.084 1.00 98.12 109 VAL A CA 1
ATOM 811 C C . VAL A 1 109 ? -4.366 0.086 -8.010 1.00 98.12 109 VAL A C 1
ATOM 813 O O . VAL A 1 109 ? -5.254 0.179 -8.860 1.00 98.12 109 VAL A O 1
ATOM 816 N N . ALA A 1 110 ? -4.238 0.914 -6.987 1.00 98.25 110 ALA A N 1
ATOM 817 C CA . ALA A 1 110 ? -4.967 2.164 -6.848 1.00 98.25 110 ALA A CA 1
ATOM 818 C C . ALA A 1 110 ? -3.978 3.332 -6.926 1.00 98.25 110 ALA A C 1
ATOM 820 O O . ALA A 1 110 ? -2.767 3.115 -6.997 1.00 98.25 110 ALA A O 1
ATOM 821 N N . TYR A 1 111 ? -4.490 4.556 -6.983 1.00 98.25 111 TYR A N 1
ATOM 822 C CA . TYR A 1 111 ? -3.675 5.734 -7.246 1.00 98.25 111 TYR A CA 1
ATOM 823 C C . TYR A 1 111 ? -4.077 6.879 -6.326 1.00 98.25 111 TYR A C 1
ATOM 825 O O . TYR A 1 111 ? -5.268 7.124 -6.146 1.00 98.25 111 TYR A O 1
ATOM 833 N N . PHE A 1 112 ? -3.083 7.560 -5.768 1.00 98.19 112 PHE A N 1
ATOM 834 C CA . PHE A 1 112 ? -3.244 8.895 -5.205 1.00 98.19 112 PHE A CA 1
ATOM 835 C C . PHE A 1 112 ? -3.079 9.925 -6.326 1.00 98.19 112 PHE A C 1
ATOM 837 O O . PHE A 1 112 ? -2.233 9.740 -7.207 1.00 98.19 112 PHE A O 1
ATOM 844 N N . GLY A 1 113 ? -3.894 10.980 -6.296 1.00 95.94 113 GLY A N 1
ATOM 845 C CA . GLY A 1 113 ? -3.929 12.003 -7.340 1.00 95.94 113 GLY A CA 1
ATOM 846 C C . GLY A 1 113 ? -4.539 11.531 -8.664 1.00 95.94 113 GLY A C 1
ATOM 847 O O . GLY A 1 113 ? -4.914 10.368 -8.848 1.00 95.94 113 GLY A O 1
ATOM 848 N N . GLU A 1 114 ? -4.619 12.462 -9.610 1.00 95.25 114 GLU A N 1
ATOM 849 C CA . GLU A 1 114 ? -5.068 12.224 -10.980 1.00 95.25 114 GLU A CA 1
ATOM 850 C C . GLU A 1 114 ? -3.961 12.614 -11.963 1.00 95.25 114 GLU A C 1
ATOM 852 O O . GLU A 1 114 ? -3.158 13.500 -11.698 1.00 95.25 114 GLU A O 1
ATOM 857 N N . ASP A 1 115 ? -3.890 11.894 -13.077 1.00 95.69 115 ASP A N 1
ATOM 858 C CA . ASP A 1 115 ? -2.913 12.136 -14.137 1.00 95.69 115 ASP A CA 1
ATOM 859 C C . ASP A 1 115 ? -3.468 13.172 -15.116 1.00 95.69 115 ASP A C 1
ATOM 861 O O . ASP A 1 115 ? -4.572 12.966 -15.632 1.00 95.69 115 ASP A O 1
ATOM 865 N N . ASP A 1 116 ? -2.717 14.233 -15.418 1.00 94.56 116 ASP A N 1
ATOM 866 C CA . ASP A 1 116 ? -3.057 15.124 -16.529 1.00 94.56 116 ASP A CA 1
ATOM 867 C C . ASP A 1 116 ? -2.313 14.652 -17.788 1.00 94.56 116 ASP A C 1
ATOM 869 O O . ASP A 1 116 ? -1.120 14.913 -17.950 1.00 94.56 116 ASP A O 1
ATOM 873 N N . PRO A 1 117 ? -2.996 14.005 -18.754 1.00 94.69 117 PRO A N 1
ATOM 874 C CA . PRO A 1 117 ? -2.337 13.476 -19.946 1.00 94.69 117 PRO A CA 1
ATOM 875 C C . PRO A 1 117 ? -1.721 14.560 -20.848 1.00 94.69 117 PRO A C 1
ATOM 877 O O . PRO A 1 117 ? -1.051 14.222 -21.829 1.00 94.69 117 PRO A O 1
ATOM 880 N N . ALA A 1 118 ? -1.967 15.850 -20.583 1.00 95.81 118 ALA A N 1
ATOM 881 C CA . ALA A 1 118 ? -1.327 16.959 -21.280 1.00 95.81 118 ALA A CA 1
ATOM 882 C C . ALA A 1 118 ? 0.105 17.243 -20.792 1.00 95.81 118 ALA A C 1
ATOM 884 O O . ALA A 1 118 ? 0.871 17.907 -21.505 1.00 95.81 118 ALA A O 1
ATOM 885 N N . THR A 1 119 ? 0.492 16.765 -19.609 1.00 92.75 119 THR A N 1
ATOM 886 C CA . THR A 1 119 ? 1.841 16.955 -19.076 1.00 92.75 119 THR A CA 1
ATOM 887 C C . THR A 1 119 ? 2.785 15.852 -19.570 1.00 92.75 119 THR A C 1
ATOM 889 O O . THR A 1 119 ? 2.423 14.913 -20.280 1.00 92.75 119 THR A O 1
ATOM 892 N N . LYS A 1 120 ? 4.078 16.008 -19.270 1.00 92.00 120 LYS A N 1
ATOM 893 C CA . LYS A 1 120 ? 5.114 15.031 -19.656 1.00 92.00 120 LYS A CA 1
ATOM 894 C C . LYS A 1 120 ? 5.413 14.009 -18.566 1.00 92.00 120 LYS A C 1
ATOM 896 O O . LYS A 1 120 ? 6.221 13.109 -18.798 1.00 92.00 120 LYS A O 1
ATOM 901 N N . ILE A 1 121 ? 4.863 14.205 -17.378 1.00 88.12 121 ILE A N 1
ATOM 902 C CA . ILE A 1 121 ? 5.112 13.369 -16.212 1.00 88.12 121 ILE A CA 1
ATOM 903 C C . ILE A 1 121 ? 3.790 12.726 -15.829 1.00 88.12 121 ILE A C 1
ATOM 905 O O . ILE A 1 121 ? 2.753 13.300 -16.086 1.00 88.12 121 ILE A O 1
ATOM 909 N N . VAL A 1 122 ? 3.831 11.537 -15.238 1.00 91.69 122 VAL A N 1
ATOM 910 C CA . VAL A 1 122 ? 2.614 10.961 -14.663 1.00 91.69 122 VAL A CA 1
ATOM 911 C C . VAL A 1 122 ? 2.460 11.530 -13.260 1.00 91.69 122 VAL A C 1
ATOM 913 O O . VAL A 1 122 ? 3.373 11.326 -12.449 1.00 91.69 122 VAL A O 1
ATOM 916 N N . GLU A 1 123 ? 1.387 12.269 -12.974 1.00 93.94 123 GLU A N 1
ATOM 917 C CA . GLU A 1 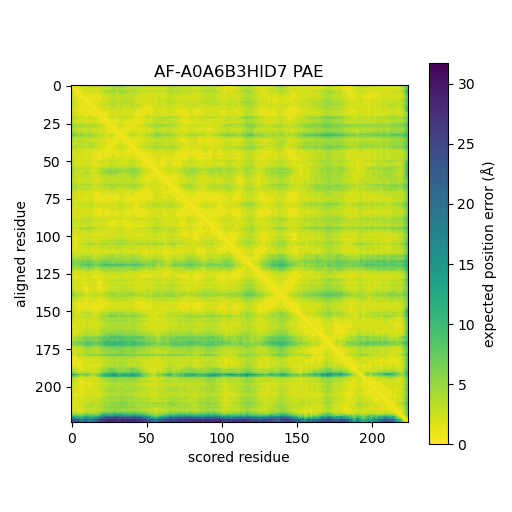123 ? 1.199 12.920 -11.666 1.00 93.94 123 GLU A CA 1
ATOM 918 C C . GLU A 1 123 ? 0.709 11.961 -10.586 1.00 93.94 123 GLU A C 1
ATOM 920 O O . GLU A 1 123 ? 1.149 12.038 -9.443 1.00 93.94 123 GLU A O 1
ATOM 925 N N . ARG A 1 124 ? -0.130 10.997 -10.955 1.00 95.44 124 ARG A N 1
ATOM 926 C CA . ARG A 1 124 ? -0.672 10.031 -9.999 1.00 95.44 124 ARG A CA 1
ATOM 927 C C . ARG A 1 124 ? 0.385 9.060 -9.463 1.00 95.44 124 ARG A C 1
ATOM 929 O O . ARG A 1 124 ? 1.201 8.516 -10.218 1.00 95.44 124 ARG A O 1
ATOM 936 N N . ILE A 1 125 ? 0.307 8.739 -8.176 1.00 96.44 125 ILE A N 1
ATOM 937 C CA . ILE A 1 125 ? 1.216 7.799 -7.511 1.00 96.44 125 ILE A CA 1
ATOM 938 C C . ILE A 1 125 ? 0.510 6.459 -7.271 1.00 96.44 125 ILE A C 1
ATOM 940 O O . ILE A 1 125 ? -0.518 6.420 -6.595 1.00 96.44 125 ILE A O 1
ATOM 944 N N . PRO A 1 126 ? 1.031 5.336 -7.805 1.00 97.19 126 PRO A N 1
ATOM 945 C CA . PRO A 1 126 ? 0.428 4.030 -7.590 1.00 97.19 126 PRO A CA 1
ATOM 946 C C . PRO A 1 126 ? 0.682 3.520 -6.171 1.00 97.19 126 PRO A C 1
ATOM 948 O O . PRO A 1 126 ? 1.791 3.628 -5.645 1.00 97.19 126 PRO A O 1
ATOM 951 N N . PHE A 1 127 ? -0.314 2.841 -5.614 1.00 98.38 127 PHE A N 1
ATOM 952 C CA . PHE A 1 127 ? -0.176 2.054 -4.401 1.00 98.38 127 PHE A CA 1
ATOM 953 C C . PHE A 1 127 ? -0.925 0.725 -4.505 1.00 98.38 127 PHE A C 1
ATOM 955 O O . PHE A 1 127 ? -1.847 0.536 -5.306 1.00 98.38 127 PHE A O 1
ATOM 962 N N . VAL A 1 128 ? -0.513 -0.218 -3.670 1.00 98.56 128 VAL A N 1
ATOM 963 C CA . VAL A 1 128 ? -1.226 -1.472 -3.417 1.00 98.56 128 VAL A CA 1
ATOM 964 C C . VAL A 1 128 ? -1.574 -1.555 -1.939 1.00 98.56 128 VAL A C 1
ATOM 966 O O . VAL A 1 128 ? -1.217 -0.679 -1.162 1.00 98.56 128 VAL A O 1
ATOM 969 N N . VAL A 1 129 ? -2.266 -2.604 -1.516 1.00 98.50 129 VAL A N 1
ATOM 970 C CA . VAL A 1 129 ? -2.541 -2.812 -0.094 1.00 98.50 129 VAL A CA 1
ATOM 971 C C . VAL A 1 129 ? -2.075 -4.182 0.347 1.00 98.50 129 VAL A C 1
ATOM 973 O O . VAL A 1 129 ? -1.963 -5.099 -0.465 1.00 98.50 129 VAL A O 1
ATOM 976 N N . GLU A 1 130 ? -1.852 -4.340 1.642 1.00 96.56 130 GLU A N 1
ATOM 977 C CA . GLU A 1 130 ? -1.698 -5.644 2.280 1.00 96.56 130 GLU A CA 1
ATOM 978 C C . GLU A 1 130 ? -2.176 -5.596 3.734 1.00 96.56 130 GLU A C 1
ATOM 980 O O . GLU A 1 130 ? -2.478 -4.534 4.281 1.00 96.56 130 GLU A O 1
ATOM 985 N N . THR A 1 131 ? -2.271 -6.770 4.357 1.00 97.50 131 THR A N 1
ATOM 986 C CA . THR A 1 131 ? -2.719 -6.911 5.744 1.00 97.50 131 THR A CA 1
ATOM 987 C C . THR A 1 131 ? -1.827 -7.878 6.503 1.00 97.50 131 THR A C 1
ATOM 989 O O . THR A 1 131 ? -1.591 -8.988 6.022 1.00 97.50 131 THR A O 1
ATOM 992 N N . ARG A 1 132 ? -1.450 -7.527 7.733 1.00 97.31 132 ARG A N 1
ATOM 993 C CA . ARG A 1 132 ? -0.847 -8.450 8.705 1.00 97.31 132 ARG A CA 1
ATOM 994 C C . ARG A 1 132 ? -1.800 -8.608 9.881 1.00 97.31 132 ARG A C 1
ATOM 996 O O . ARG A 1 132 ? -2.179 -7.629 10.516 1.00 97.31 132 ARG A O 1
ATOM 1003 N N . LYS A 1 133 ? -2.239 -9.837 10.150 1.00 97.38 133 LYS A N 1
ATOM 1004 C CA . LYS A 1 133 ? -3.228 -10.115 11.200 1.00 97.38 133 LYS A CA 1
ATOM 1005 C C . LYS A 1 133 ? -2.557 -10.463 12.519 1.00 97.38 133 LYS A C 1
ATOM 1007 O O . LYS A 1 133 ? -1.517 -11.116 12.520 1.00 97.38 133 LYS A O 1
ATOM 1012 N N . ASN A 1 134 ? -3.212 -10.138 13.633 1.00 96.88 134 ASN A N 1
ATOM 1013 C CA . ASN A 1 134 ? -2.801 -10.572 14.975 1.00 96.88 134 ASN A CA 1
ATOM 1014 C C . ASN A 1 134 ? -1.353 -10.194 15.366 1.00 96.88 134 ASN A C 1
ATOM 1016 O O . ASN A 1 134 ? -0.696 -10.949 16.092 1.00 96.88 134 ASN A O 1
ATOM 1020 N N . VAL A 1 135 ? -0.867 -9.039 14.909 1.00 98.06 135 VAL A N 1
ATOM 1021 C CA . VAL A 1 135 ? 0.471 -8.516 15.221 1.00 98.06 135 VAL A CA 1
ATOM 1022 C C . VAL A 1 135 ? 0.516 -8.098 16.687 1.00 98.06 135 VAL A C 1
ATOM 1024 O O . VAL A 1 135 ? -0.351 -7.349 17.141 1.00 98.06 135 VAL A O 1
ATOM 1027 N N . VAL A 1 136 ? 1.509 -8.589 17.434 1.00 98.06 136 VAL A N 1
ATOM 1028 C CA . VAL A 1 136 ? 1.744 -8.170 18.823 1.00 98.06 136 VAL A CA 1
ATOM 1029 C C . VAL A 1 136 ? 2.373 -6.783 18.811 1.00 98.06 136 VAL A C 1
ATOM 1031 O O . VAL A 1 136 ? 3.476 -6.630 18.304 1.00 98.06 136 VAL A O 1
ATOM 1034 N N . TYR A 1 137 ? 1.691 -5.787 19.376 1.00 97.06 137 TYR A N 1
ATOM 1035 C CA . TYR A 1 137 ? 2.121 -4.385 19.280 1.00 97.06 137 TYR A CA 1
ATOM 1036 C C . TYR A 1 137 ? 2.621 -3.785 20.598 1.00 97.06 137 TYR A C 1
ATOM 1038 O O . TYR A 1 137 ? 2.998 -2.617 20.648 1.00 97.06 137 TYR A O 1
ATOM 1046 N N . ASN A 1 138 ? 2.607 -4.546 21.695 1.00 96.31 138 ASN A N 1
ATOM 1047 C CA . ASN A 1 138 ? 3.138 -4.082 22.974 1.00 96.31 138 ASN A CA 1
ATOM 1048 C C . ASN A 1 138 ? 3.672 -5.227 23.847 1.00 96.31 138 ASN A C 1
ATOM 1050 O O . ASN A 1 138 ? 3.375 -6.402 23.628 1.00 96.31 138 ASN A O 1
ATOM 1054 N N . ALA A 1 139 ? 4.419 -4.862 24.892 1.00 96.00 139 ALA A N 1
ATOM 1055 C CA . ALA A 1 139 ? 5.018 -5.804 25.841 1.00 96.00 139 ALA A CA 1
ATOM 1056 C C . ALA A 1 139 ? 3.991 -6.647 26.625 1.00 96.00 139 ALA A C 1
ATOM 1058 O O . ALA A 1 139 ? 4.331 -7.710 27.134 1.00 96.00 139 ALA A O 1
ATOM 1059 N N . ALA A 1 140 ? 2.733 -6.198 26.710 1.00 97.12 140 ALA A N 1
ATOM 1060 C CA . ALA A 1 140 ? 1.648 -6.947 27.344 1.00 97.12 140 ALA A CA 1
ATOM 1061 C C . ALA A 1 140 ? 1.081 -8.066 26.445 1.00 97.12 140 ALA A C 1
ATOM 1063 O O . ALA A 1 140 ? 0.196 -8.805 26.873 1.00 97.12 140 ALA A O 1
ATOM 1064 N N . GLY A 1 141 ? 1.563 -8.195 25.204 1.00 97.31 141 GLY A N 1
ATOM 1065 C CA . GLY A 1 141 ? 1.102 -9.212 24.262 1.00 97.31 141 GLY A CA 1
ATOM 1066 C C . GLY A 1 141 ? -0.216 -8.866 23.567 1.00 97.31 141 GLY A C 1
ATOM 1067 O O . GLY A 1 141 ? -0.839 -9.753 22.981 1.00 97.31 141 GLY A O 1
ATOM 1068 N N . ALA A 1 142 ? -0.665 -7.607 23.631 1.00 97.81 142 ALA A N 1
ATOM 1069 C CA . ALA A 1 142 ? -1.871 -7.178 22.932 1.00 97.81 142 ALA A CA 1
ATOM 1070 C C . ALA A 1 142 ? -1.673 -7.273 21.417 1.00 97.81 142 ALA A C 1
ATOM 1072 O O . ALA A 1 142 ? -0.580 -7.018 20.905 1.00 97.81 142 ALA A O 1
ATOM 1073 N N . LYS A 1 143 ? -2.743 -7.641 20.708 1.00 98.06 143 LYS A N 1
ATOM 1074 C CA . LYS A 1 143 ? -2.713 -7.901 19.268 1.00 98.06 143 LYS A CA 1
ATOM 1075 C C . LYS A 1 143 ? -3.666 -6.997 18.505 1.00 98.06 143 LYS A C 1
ATOM 1077 O O . LYS A 1 143 ? -4.759 -6.705 18.985 1.00 98.06 143 LYS A O 1
ATOM 1082 N N . ALA A 1 144 ? -3.260 -6.607 17.305 1.00 98.00 144 ALA A N 1
ATOM 1083 C CA . ALA A 1 144 ? -4.101 -5.900 16.351 1.00 98.00 144 ALA A CA 1
ATOM 1084 C C . ALA A 1 144 ? -3.830 -6.395 14.926 1.00 98.00 144 ALA A C 1
ATOM 1086 O O . ALA A 1 144 ? -2.756 -6.916 14.625 1.00 98.00 144 ALA A O 1
ATOM 1087 N N . ASP A 1 145 ? -4.818 -6.225 14.054 1.00 98.50 145 ASP A N 1
ATOM 1088 C CA . ASP A 1 145 ? -4.583 -6.297 12.617 1.00 98.50 145 ASP A CA 1
ATOM 1089 C C . ASP A 1 145 ? -3.964 -4.975 12.153 1.00 98.50 145 ASP A C 1
ATOM 1091 O O . ASP A 1 145 ? -4.292 -3.906 12.675 1.00 98.50 145 ASP A O 1
ATOM 1095 N N . TYR A 1 146 ? -3.090 -5.058 11.159 1.00 98.75 146 TYR A N 1
ATOM 1096 C CA . TYR A 1 146 ? -2.465 -3.924 10.502 1.00 98.75 146 TYR A CA 1
ATOM 1097 C C . TYR A 1 146 ? -2.772 -3.947 9.011 1.00 98.75 146 TYR A C 1
ATOM 1099 O O . TYR A 1 146 ? -2.779 -5.009 8.381 1.00 98.75 146 TYR A O 1
ATOM 1107 N N . VAL A 1 147 ? -2.998 -2.764 8.458 1.00 98.75 147 VAL A N 1
ATOM 1108 C CA . VAL A 1 147 ? -3.160 -2.515 7.025 1.00 98.75 147 VAL A CA 1
ATOM 1109 C C . VAL A 1 147 ? -1.949 -1.735 6.541 1.00 98.75 147 VAL A C 1
ATOM 1111 O O . VAL A 1 147 ? -1.569 -0.771 7.192 1.00 98.75 147 VAL A O 1
ATOM 1114 N N . ASN A 1 148 ? -1.355 -2.120 5.415 1.00 98.56 148 ASN A N 1
ATOM 1115 C CA . ASN A 1 148 ? -0.329 -1.308 4.766 1.00 98.56 148 ASN A CA 1
ATOM 1116 C C . ASN A 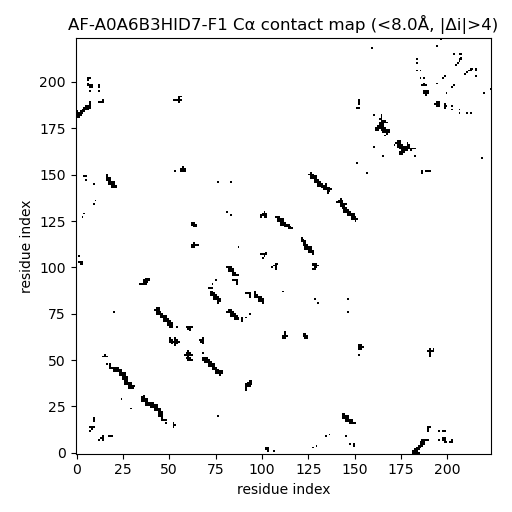1 148 ? -0.906 -0.569 3.560 1.00 98.56 148 ASN A C 1
ATOM 1118 O O . ASN A 1 148 ? -1.619 -1.173 2.750 1.00 98.56 148 ASN A O 1
ATOM 1122 N N . ILE A 1 149 ? -0.529 0.699 3.417 1.00 98.56 149 ILE A N 1
ATOM 1123 C CA . ILE A 1 149 ? -0.617 1.427 2.152 1.00 98.56 149 ILE A CA 1
ATOM 1124 C C . ILE A 1 149 ? 0.713 1.254 1.420 1.00 98.56 149 ILE A C 1
ATOM 1126 O O . ILE A 1 149 ? 1.724 1.876 1.735 1.00 98.56 149 ILE A O 1
ATOM 1130 N N . GLY A 1 150 ? 0.711 0.353 0.450 1.00 97.19 150 GLY A N 1
ATOM 1131 C CA . GLY A 1 150 ? 1.898 -0.110 -0.235 1.00 97.19 150 GLY A CA 1
ATOM 1132 C C . GLY A 1 150 ? 2.381 0.846 -1.311 1.00 97.19 150 GLY A C 1
ATOM 1133 O O . GLY A 1 150 ? 2.039 0.675 -2.481 1.00 97.19 150 GLY A O 1
ATOM 1134 N N . VAL A 1 151 ? 3.190 1.826 -0.916 1.00 96.31 151 VAL A N 1
ATOM 1135 C CA . VAL A 1 151 ? 3.845 2.792 -1.811 1.00 96.31 151 VAL A CA 1
ATOM 1136 C C . VAL A 1 151 ? 5.335 2.465 -1.921 1.00 96.31 151 VAL A C 1
ATOM 1138 O O . VAL A 1 151 ? 5.944 1.921 -0.994 1.00 96.31 151 VAL A O 1
ATOM 1141 N N . ILE A 1 152 ? 5.942 2.770 -3.068 1.00 93.06 152 ILE A N 1
ATOM 1142 C CA . ILE A 1 152 ? 7.403 2.738 -3.189 1.00 93.06 152 ILE A CA 1
ATOM 1143 C C . ILE A 1 152 ?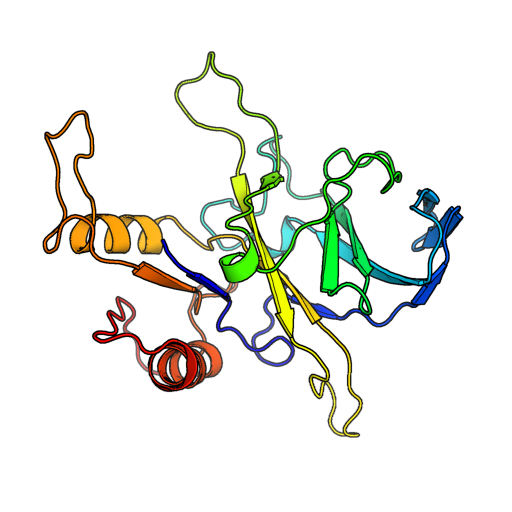 8.008 3.896 -2.388 1.00 93.06 152 ILE A C 1
ATOM 1145 O O . ILE A 1 152 ? 7.468 4.994 -2.383 1.00 93.06 152 ILE A O 1
ATOM 1149 N N . GLU A 1 153 ? 9.137 3.660 -1.725 1.00 93.56 153 GLU A N 1
ATOM 1150 C CA . GLU A 1 153 ? 9.868 4.741 -1.048 1.00 93.56 153 GLU A CA 1
ATOM 1151 C C . GLU A 1 153 ? 10.652 5.593 -2.061 1.00 93.56 153 GLU A C 1
ATOM 1153 O O . GLU A 1 153 ? 10.673 6.816 -1.951 1.00 93.56 153 GLU A O 1
ATOM 1158 N N . GLY A 1 154 ? 11.183 4.958 -3.111 1.00 91.94 154 GLY A N 1
ATOM 1159 C CA . GLY A 1 154 ? 11.885 5.642 -4.186 1.00 91.94 154 GLY A CA 1
ATOM 1160 C C . GLY A 1 154 ? 12.016 4.825 -5.471 1.00 91.94 154 GLY A C 1
ATOM 1161 O O . GLY A 1 154 ? 11.768 3.614 -5.535 1.00 91.94 154 GLY A O 1
ATOM 1162 N N . SER A 1 155 ? 12.442 5.509 -6.526 1.00 93.25 155 SER A N 1
ATOM 1163 C CA . SER A 1 155 ? 12.626 5.016 -7.894 1.00 93.25 155 SER A CA 1
ATOM 1164 C C . SER A 1 155 ? 13.716 3.948 -8.021 1.00 93.25 155 SER A C 1
ATOM 1166 O O . SER A 1 155 ? 13.703 3.164 -8.977 1.00 93.25 155 SER A O 1
ATOM 1168 N N . HIS A 1 156 ? 14.618 3.857 -7.039 1.00 94.31 156 HIS A N 1
ATOM 1169 C CA . HIS A 1 156 ? 15.722 2.897 -6.998 1.00 94.31 156 HIS A CA 1
ATOM 1170 C C . HIS A 1 156 ? 15.259 1.448 -7.228 1.00 94.31 156 HIS A C 1
ATOM 1172 O O . HIS A 1 156 ? 15.796 0.759 -8.099 1.00 94.31 156 HIS A O 1
ATOM 1178 N N . GLY A 1 157 ? 14.218 0.993 -6.520 1.00 93.94 157 GLY A N 1
ATOM 1179 C CA . GLY A 1 157 ? 13.705 -0.375 -6.662 1.00 93.94 157 GLY A CA 1
ATOM 1180 C C . GLY A 1 157 ? 13.174 -0.672 -8.069 1.00 93.94 157 GLY A C 1
ATOM 1181 O O . GLY A 1 157 ? 13.446 -1.734 -8.631 1.00 93.94 157 GLY A O 1
ATOM 1182 N N . THR A 1 158 ? 12.475 0.291 -8.674 1.00 94.81 158 THR A N 1
ATOM 1183 C CA . THR A 1 158 ? 11.958 0.184 -10.046 1.00 94.81 158 THR A CA 1
ATOM 1184 C C . THR A 1 158 ? 13.092 0.126 -11.067 1.00 94.81 158 THR A C 1
ATOM 1186 O O . THR A 1 158 ? 13.043 -0.685 -11.994 1.00 94.81 158 THR A O 1
ATOM 1189 N N . HIS A 1 159 ? 14.146 0.925 -10.882 1.00 96.06 159 HIS A N 1
ATOM 1190 C CA . HIS A 1 159 ? 15.324 0.897 -11.747 1.00 96.06 159 HIS A CA 1
ATOM 1191 C C . HIS A 1 159 ? 16.043 -0.463 -11.691 1.00 96.06 159 HIS A C 1
ATOM 1193 O O . HIS A 1 159 ? 16.316 -1.060 -12.735 1.00 96.06 159 HIS A O 1
ATOM 1199 N N . VAL A 1 160 ? 16.256 -1.008 -10.487 1.00 97.19 160 VAL A N 1
ATOM 1200 C CA . VAL A 1 160 ? 16.854 -2.341 -10.279 1.00 97.19 160 VAL A CA 1
ATOM 1201 C C . VAL A 1 160 ? 16.002 -3.445 -10.918 1.00 97.19 160 VAL A C 1
ATOM 1203 O O . VAL A 1 160 ? 16.529 -4.318 -11.617 1.00 97.19 160 VAL A O 1
ATOM 1206 N N . ALA A 1 161 ? 14.677 -3.393 -10.745 1.00 96.94 161 ALA A N 1
ATOM 1207 C CA . ALA A 1 161 ? 13.755 -4.338 -11.374 1.00 96.94 161 ALA A CA 1
ATOM 1208 C C . ALA A 1 161 ? 13.802 -4.252 -12.910 1.00 96.94 161 ALA A C 1
ATOM 1210 O O . ALA A 1 161 ? 13.740 -5.281 -13.585 1.00 96.94 161 ALA A O 1
ATOM 1211 N N . GLY A 1 162 ? 13.967 -3.044 -13.459 1.00 97.00 162 GLY A N 1
ATOM 1212 C CA . GLY A 1 162 ? 14.163 -2.808 -14.888 1.00 97.00 162 GLY A CA 1
ATOM 1213 C C . GLY A 1 162 ? 15.430 -3.477 -15.424 1.00 97.00 162 GLY A C 1
ATOM 1214 O O . GLY A 1 162 ? 15.344 -4.276 -16.354 1.00 97.00 162 GLY A O 1
ATOM 1215 N N . ILE A 1 163 ? 16.586 -3.230 -14.797 1.00 97.62 163 ILE A N 1
ATOM 1216 C CA . ILE A 1 163 ? 17.864 -3.872 -15.169 1.00 97.62 163 ILE A CA 1
ATOM 1217 C C . ILE A 1 163 ? 17.745 -5.398 -15.117 1.00 97.62 163 ILE A C 1
ATOM 1219 O O . ILE A 1 163 ? 18.274 -6.095 -15.980 1.00 97.62 163 ILE A O 1
ATOM 1223 N N . THR A 1 164 ? 17.028 -5.924 -14.126 1.00 97.69 164 THR A N 1
ATOM 1224 C CA . THR A 1 164 ? 16.897 -7.371 -13.934 1.00 97.69 164 THR A CA 1
ATOM 1225 C C . THR A 1 164 ? 15.968 -8.005 -14.965 1.00 97.69 164 THR A C 1
ATOM 1227 O O . THR A 1 164 ? 16.357 -8.964 -15.624 1.00 97.69 164 THR A O 1
ATOM 1230 N N . ALA A 1 165 ? 14.745 -7.489 -15.111 1.00 98.00 165 ALA A N 1
ATOM 1231 C CA . ALA A 1 165 ? 13.641 -8.244 -15.705 1.00 98.00 165 ALA A CA 1
ATOM 1232 C C . ALA A 1 165 ? 12.817 -7.489 -16.760 1.00 98.00 165 ALA A C 1
ATOM 1234 O O . ALA A 1 165 ? 11.814 -8.033 -17.236 1.00 98.00 165 ALA A O 1
ATOM 1235 N N . ALA A 1 166 ? 13.201 -6.262 -17.141 1.00 97.25 166 ALA A N 1
ATOM 1236 C CA . ALA A 1 166 ? 12.490 -5.511 -18.176 1.00 97.25 166 ALA A CA 1
ATOM 1237 C C . ALA A 1 166 ? 12.286 -6.353 -19.445 1.00 97.25 166 ALA A C 1
ATOM 1239 O O . ALA A 1 166 ? 13.189 -7.061 -19.891 1.00 97.25 166 ALA A O 1
ATOM 1240 N N . ASN A 1 167 ? 11.094 -6.265 -20.030 1.00 97.25 167 ASN A N 1
ATOM 1241 C CA . ASN A 1 167 ? 10.718 -7.046 -21.203 1.00 97.25 167 ASN A CA 1
ATOM 1242 C C . ASN A 1 167 ? 10.074 -6.136 -22.249 1.00 97.25 167 ASN A C 1
ATOM 1244 O O . ASN A 1 167 ? 8.909 -5.764 -22.124 1.00 97.25 167 ASN A O 1
ATOM 1248 N N . GLY A 1 168 ? 10.850 -5.752 -23.257 1.00 95.94 168 GLY A N 1
ATOM 1249 C CA . GLY A 1 168 ? 10.387 -4.975 -24.400 1.00 95.94 168 GLY A CA 1
ATOM 1250 C C . GLY A 1 168 ? 10.103 -3.497 -24.116 1.00 95.94 168 GLY A C 1
ATOM 1251 O O . GLY A 1 168 ? 9.262 -2.900 -24.792 1.00 95.94 168 GLY A O 1
ATOM 1252 N N . LEU A 1 169 ? 10.795 -2.878 -23.155 1.00 93.56 169 LEU A N 1
ATOM 1253 C CA . LEU A 1 169 ? 10.651 -1.445 -22.881 1.00 93.56 169 LEU A CA 1
ATOM 1254 C C . LEU A 1 169 ? 11.038 -0.595 -24.105 1.00 93.56 169 LEU A C 1
ATOM 1256 O O . LEU A 1 169 ? 11.847 -0.998 -24.946 1.00 93.56 169 LEU A O 1
ATOM 1260 N N . PHE A 1 170 ? 10.439 0.596 -24.203 1.00 93.31 170 PHE A N 1
ATOM 1261 C CA . PHE A 1 170 ? 10.646 1.557 -25.299 1.00 93.31 170 PHE A CA 1
ATOM 1262 C C . PHE A 1 170 ? 10.378 0.976 -26.698 1.00 93.31 170 PHE A C 1
ATOM 1264 O O . PHE A 1 170 ? 11.143 1.196 -27.640 1.00 93.31 170 PHE A O 1
ATOM 1271 N N . GLY A 1 171 ? 9.291 0.209 -26.830 1.00 94.00 171 GLY A N 1
ATOM 1272 C CA . GLY A 1 171 ? 8.907 -0.426 -28.093 1.00 94.00 171 GLY A CA 1
ATOM 1273 C C . GLY A 1 171 ? 9.851 -1.559 -28.501 1.00 94.00 171 GLY A C 1
ATOM 1274 O O . GLY A 1 171 ? 10.167 -1.693 -29.679 1.00 94.00 171 GLY A O 1
ATOM 1275 N N . GLY A 1 172 ? 10.346 -2.337 -27.532 1.00 94.56 172 GLY A N 1
ATOM 1276 C CA . GLY A 1 172 ? 11.244 -3.468 -27.781 1.00 94.56 172 GLY A CA 1
ATOM 1277 C C . GLY A 1 172 ? 12.737 -3.133 -27.797 1.00 94.56 172 GLY A C 1
ATOM 1278 O O . GLY A 1 172 ? 13.552 -4.026 -28.010 1.00 94.56 172 GLY A O 1
ATOM 1279 N N . LYS A 1 173 ? 13.119 -1.869 -27.576 1.00 95.69 173 LYS A N 1
ATOM 1280 C CA . LYS A 1 173 ? 14.519 -1.414 -27.651 1.00 95.69 173 LYS A CA 1
ATOM 1281 C C . LYS A 1 173 ? 15.334 -1.701 -26.391 1.00 95.69 173 LYS A C 1
ATOM 1283 O O . LYS A 1 173 ? 16.557 -1.613 -26.442 1.00 95.69 173 LYS A O 1
ATOM 1288 N N . MET A 1 174 ? 14.681 -2.005 -25.269 1.00 96.75 174 MET A N 1
ATOM 1289 C CA . MET A 1 174 ? 15.353 -2.262 -23.999 1.00 96.75 174 MET A CA 1
ATOM 1290 C C . MET A 1 174 ? 14.764 -3.471 -23.278 1.00 96.75 174 MET A C 1
ATOM 1292 O O . MET A 1 174 ? 13.550 -3.610 -23.129 1.00 96.75 174 MET A O 1
ATOM 1296 N N . ASN A 1 175 ? 15.666 -4.311 -22.785 1.00 97.94 175 ASN A N 1
ATOM 1297 C CA . ASN A 1 175 ? 15.390 -5.495 -21.994 1.00 97.94 175 ASN A CA 1
ATOM 1298 C C . ASN A 1 175 ? 16.297 -5.506 -20.761 1.00 97.94 175 ASN A C 1
ATOM 1300 O O . ASN A 1 175 ? 17.375 -4.912 -20.779 1.00 97.94 175 ASN A O 1
ATOM 1304 N N . GLY A 1 176 ? 15.859 -6.204 -19.718 1.00 97.50 176 GLY A N 1
ATOM 1305 C CA . GLY A 1 176 ? 16.698 -6.548 -18.580 1.00 97.50 176 GLY A CA 1
ATOM 1306 C C . GLY A 1 176 ? 17.585 -7.754 -18.889 1.00 97.50 176 GLY A C 1
ATOM 1307 O O . GLY A 1 176 ? 17.504 -8.351 -19.963 1.00 97.50 176 GLY A O 1
ATOM 1308 N N . ALA A 1 177 ? 18.413 -8.140 -17.925 1.00 97.75 177 ALA A N 1
ATOM 1309 C CA . ALA A 1 177 ? 19.290 -9.302 -18.035 1.00 97.75 177 ALA A CA 1
ATOM 1310 C C . ALA A 1 177 ? 18.517 -10.627 -18.200 1.00 97.75 177 ALA A C 1
ATOM 1312 O O . ALA A 1 177 ? 18.980 -11.528 -18.896 1.00 97.75 177 ALA A O 1
ATOM 1313 N N . ALA A 1 178 ? 17.329 -10.734 -17.598 1.00 97.69 178 ALA A N 1
ATOM 1314 C CA . ALA A 1 178 ? 16.418 -11.872 -17.695 1.00 97.69 178 ALA A CA 1
ATOM 1315 C C . ALA A 1 178 ? 15.010 -11.390 -18.102 1.00 97.69 178 ALA A C 1
ATOM 1317 O O . ALA A 1 178 ? 14.126 -11.243 -17.250 1.00 97.69 178 ALA A O 1
ATOM 1318 N N . PRO A 1 179 ? 14.777 -11.105 -19.396 1.00 97.62 179 PRO A N 1
ATOM 1319 C CA . PRO A 1 179 ? 13.557 -10.443 -19.848 1.00 97.62 179 PRO A CA 1
ATOM 1320 C C . PRO A 1 179 ? 12.307 -11.252 -19.501 1.00 97.62 179 PRO A C 1
ATOM 1322 O O . PRO A 1 179 ? 12.181 -12.419 -19.869 1.00 97.62 179 PRO A O 1
ATOM 1325 N N . GLY A 1 180 ? 11.367 -10.629 -18.792 1.00 94.38 180 GLY A N 1
ATOM 1326 C CA . GLY A 1 180 ? 10.094 -11.256 -18.432 1.00 94.38 180 GLY A CA 1
ATOM 1327 C C . GLY A 1 180 ? 10.170 -12.198 -17.232 1.00 94.38 180 GLY A C 1
ATOM 1328 O O . GLY A 1 180 ? 9.159 -12.820 -16.895 1.00 94.38 180 GLY A O 1
ATOM 1329 N N . ALA A 1 181 ? 11.322 -12.283 -16.556 1.00 97.94 181 ALA A N 1
ATOM 1330 C CA . ALA A 1 181 ? 11.412 -12.942 -15.262 1.00 97.94 181 ALA A CA 1
ATOM 1331 C C . ALA A 1 181 ? 10.367 -12.366 -14.289 1.00 97.94 181 ALA A C 1
ATOM 1333 O O . ALA A 1 181 ? 10.071 -11.166 -14.267 1.00 97.94 181 ALA A O 1
ATOM 1334 N N . LYS A 1 182 ? 9.772 -13.243 -13.481 1.00 97.81 182 LYS A N 1
ATOM 1335 C CA . LYS A 1 182 ? 8.775 -12.845 -12.488 1.00 97.81 182 LYS A CA 1
ATOM 1336 C C . LYS A 1 182 ? 9.486 -12.184 -11.312 1.00 97.81 182 LYS A C 1
ATOM 1338 O O . LYS A 1 182 ? 10.407 -12.753 -10.746 1.00 97.81 182 LYS A O 1
ATOM 1343 N N . VAL A 1 183 ? 9.023 -10.997 -10.935 1.00 97.88 183 VAL A N 1
ATOM 1344 C CA . VAL A 1 183 ? 9.580 -10.231 -9.814 1.00 97.88 183 VAL A CA 1
ATOM 1345 C C . VAL A 1 183 ? 8.577 -10.209 -8.672 1.00 97.88 183 VAL A C 1
ATOM 1347 O O . VAL A 1 183 ? 7.416 -9.849 -8.891 1.00 97.88 183 VAL A O 1
ATOM 1350 N N . VAL A 1 184 ? 9.042 -10.545 -7.472 1.00 98.06 184 VAL A N 1
ATOM 1351 C CA . VAL A 1 184 ? 8.370 -10.211 -6.215 1.00 98.06 184 VAL A CA 1
ATOM 1352 C C . VAL A 1 184 ? 9.068 -8.992 -5.626 1.00 98.06 184 VAL A C 1
ATOM 1354 O O . VAL A 1 184 ? 10.278 -9.021 -5.415 1.00 98.06 184 VAL A O 1
ATOM 1357 N N . SER A 1 185 ? 8.326 -7.908 -5.414 1.00 97.00 185 SER A N 1
ATOM 1358 C CA . SER A 1 185 ? 8.862 -6.698 -4.787 1.00 97.00 185 SER A CA 1
ATOM 1359 C C . SER A 1 185 ? 8.697 -6.782 -3.271 1.00 97.00 185 SER A C 1
ATOM 1361 O O . SER A 1 185 ? 7.631 -7.164 -2.796 1.00 97.00 185 SER A O 1
ATOM 1363 N N . SER A 1 186 ? 9.752 -6.448 -2.529 1.00 96.88 186 SER A N 1
ATOM 1364 C CA . SER A 1 186 ? 9.772 -6.463 -1.066 1.00 96.88 186 SER A CA 1
ATOM 1365 C C . SER A 1 186 ? 10.480 -5.209 -0.561 1.00 96.88 186 SER A C 1
ATOM 1367 O O . SER A 1 186 ? 11.711 -5.146 -0.560 1.00 96.88 186 SER A O 1
ATOM 1369 N N . ARG A 1 187 ? 9.718 -4.175 -0.191 1.00 95.94 187 ARG A N 1
ATOM 1370 C CA . ARG A 1 187 ? 10.272 -2.893 0.265 1.00 95.94 187 ARG A CA 1
ATOM 1371 C C . ARG A 1 187 ? 10.800 -3.030 1.691 1.00 95.94 187 ARG A C 1
ATOM 1373 O O . ARG A 1 187 ? 10.025 -3.282 2.607 1.00 95.94 187 ARG A O 1
ATOM 1380 N N . ALA A 1 188 ? 12.102 -2.820 1.869 1.00 95.38 188 ALA A N 1
ATOM 1381 C CA . ALA A 1 188 ? 12.757 -2.846 3.179 1.00 95.38 188 ALA A CA 1
ATOM 1382 C C . ALA A 1 188 ? 13.119 -1.454 3.728 1.00 95.38 188 ALA A C 1
ATOM 1384 O O . ALA A 1 188 ? 13.540 -1.338 4.877 1.00 95.38 188 ALA A O 1
ATOM 1385 N N . CYS A 1 189 ? 13.003 -0.415 2.901 1.00 93.38 189 CYS A N 1
ATOM 1386 C CA . CYS A 1 189 ? 13.424 0.941 3.239 1.00 93.38 189 CYS A CA 1
ATOM 1387 C C . CYS A 1 189 ? 12.245 1.778 3.712 1.00 93.38 189 CYS A C 1
ATOM 1389 O O . CYS A 1 189 ? 11.157 1.688 3.138 1.00 93.38 189 CYS A O 1
ATOM 1391 N N . THR A 1 190 ? 12.467 2.550 4.768 1.00 92.19 190 THR A N 1
ATOM 1392 C CA . THR A 1 190 ? 11.508 3.470 5.374 1.00 92.19 190 THR A CA 1
ATOM 1393 C C . THR A 1 190 ? 11.835 4.901 4.959 1.00 92.19 190 THR A C 1
ATOM 1395 O O . THR A 1 190 ? 12.916 5.201 4.453 1.00 92.19 190 THR A O 1
ATOM 1398 N N . TRP A 1 191 ? 10.926 5.820 5.263 1.00 92.81 191 TRP A N 1
ATOM 1399 C CA . TRP A 1 191 ? 11.099 7.253 5.019 1.00 92.81 191 TRP A CA 1
ATOM 1400 C C . TRP A 1 191 ? 12.008 7.958 6.037 1.00 92.81 191 TRP A C 1
ATOM 1402 O O . TRP A 1 191 ? 12.046 9.182 6.088 1.00 92.81 191 TRP A O 1
ATOM 1412 N N . SER A 1 192 ? 12.759 7.213 6.855 1.00 85.19 192 SER A N 1
ATOM 1413 C CA . SER A 1 192 ? 13.773 7.773 7.759 1.00 85.19 192 SER A CA 1
ATOM 1414 C C . SER A 1 192 ? 15.183 7.779 7.151 1.00 85.19 192 SER A C 1
ATOM 1416 O O . SER A 1 192 ? 16.159 7.960 7.877 1.00 85.19 192 SER A O 1
ATOM 1418 N N . GLY A 1 193 ? 15.303 7.567 5.834 1.00 78.56 193 GLY A N 1
ATOM 1419 C CA . GLY A 1 193 ? 16.565 7.649 5.089 1.00 78.56 193 GLY A CA 1
ATOM 1420 C C . GLY A 1 193 ? 17.355 6.340 4.997 1.00 78.56 193 GLY A C 1
ATOM 1421 O O . GLY A 1 193 ? 18.562 6.376 4.758 1.00 78.56 193 GLY A O 1
ATOM 1422 N N . GLY A 1 194 ? 16.719 5.183 5.202 1.00 87.44 194 GLY A N 1
ATOM 1423 C CA . GLY A 1 194 ? 17.410 3.897 5.140 1.00 87.44 194 GLY A CA 1
ATOM 1424 C C . GLY A 1 194 ? 16.496 2.683 5.259 1.00 87.44 194 GLY A C 1
ATOM 1425 O O . GLY A 1 194 ? 15.276 2.793 5.344 1.00 87.44 194 GLY A O 1
ATOM 1426 N N . CYS A 1 195 ? 17.110 1.504 5.254 1.00 93.06 195 CYS A N 1
ATOM 1427 C CA . CYS A 1 195 ? 16.420 0.222 5.351 1.00 93.06 195 CYS A CA 1
ATOM 1428 C C . CYS A 1 195 ? 16.731 -0.431 6.691 1.00 93.06 195 CYS A C 1
ATOM 1430 O O . CYS A 1 195 ? 17.843 -0.302 7.202 1.00 93.06 195 CYS A O 1
ATOM 1432 N N . THR A 1 196 ? 15.744 -1.093 7.287 1.00 92.81 196 THR A N 1
ATOM 1433 C CA . THR A 1 196 ? 15.878 -1.588 8.659 1.00 92.81 196 THR A CA 1
ATOM 1434 C C . THR A 1 196 ? 16.425 -3.009 8.678 1.00 92.81 196 THR A C 1
ATOM 1436 O O . THR A 1 196 ? 16.166 -3.815 7.781 1.00 92.81 196 THR A O 1
ATOM 1439 N N . ASN A 1 197 ? 17.172 -3.355 9.728 1.00 92.56 197 ASN A N 1
ATOM 1440 C CA . ASN A 1 197 ? 17.696 -4.714 9.886 1.00 92.56 197 ASN A CA 1
ATOM 1441 C C . ASN A 1 197 ? 16.574 -5.758 9.990 1.00 92.56 197 ASN A C 1
ATOM 1443 O O . ASN A 1 197 ? 16.750 -6.883 9.516 1.00 92.56 197 ASN A O 1
ATOM 1447 N N . ILE A 1 198 ? 15.428 -5.382 10.571 1.00 94.50 198 ILE A N 1
ATOM 1448 C CA . ILE A 1 198 ? 14.249 -6.246 10.672 1.00 94.50 198 ILE A CA 1
ATOM 1449 C C . ILE A 1 198 ? 13.704 -6.517 9.269 1.00 94.50 198 ILE A C 1
ATOM 1451 O O . ILE A 1 198 ? 13.656 -7.672 8.852 1.00 94.50 198 ILE A O 1
ATOM 1455 N N . ALA A 1 199 ? 13.415 -5.470 8.493 1.00 95.31 199 ALA A N 1
ATOM 1456 C CA . ALA A 1 199 ? 12.878 -5.606 7.145 1.00 95.31 199 ALA A CA 1
ATOM 1457 C C . ALA A 1 199 ? 13.829 -6.348 6.195 1.00 95.31 199 ALA A C 1
ATOM 1459 O O . ALA A 1 199 ? 13.383 -7.146 5.372 1.00 95.31 199 ALA A O 1
ATOM 1460 N N . LEU A 1 200 ? 15.140 -6.113 6.303 1.00 94.81 200 LEU A N 1
ATOM 1461 C CA . LEU A 1 200 ? 16.135 -6.836 5.511 1.00 94.81 200 LEU A CA 1
ATOM 1462 C C . LEU A 1 200 ? 16.155 -8.321 5.884 1.00 94.81 200 LEU A C 1
ATOM 1464 O O . LEU A 1 200 ? 16.062 -9.174 5.006 1.00 94.81 200 LEU A O 1
ATOM 1468 N N . THR A 1 201 ? 16.239 -8.646 7.174 1.00 94.75 201 THR A N 1
ATOM 1469 C CA . THR A 1 201 ? 16.362 -10.038 7.629 1.00 94.75 201 THR A CA 1
ATOM 1470 C C . THR A 1 201 ? 15.068 -10.815 7.410 1.00 94.75 201 THR A C 1
ATOM 1472 O O . THR A 1 201 ? 15.066 -11.844 6.735 1.00 94.75 201 THR A O 1
ATOM 1475 N N . GLU A 1 202 ? 13.954 -10.319 7.943 1.00 95.25 202 GLU A N 1
ATOM 1476 C CA . GLU A 1 202 ? 12.657 -10.987 7.853 1.00 95.25 202 GLU A CA 1
ATOM 1477 C C . GLU A 1 202 ? 12.101 -10.954 6.431 1.00 95.25 202 GLU A C 1
ATOM 1479 O O . GLU A 1 202 ? 11.557 -11.956 5.972 1.00 95.25 202 GLU A O 1
ATOM 1484 N N . GLY A 1 203 ? 12.306 -9.860 5.690 1.00 95.38 203 GLY A N 1
ATOM 1485 C CA . GLY A 1 203 ? 11.913 -9.765 4.286 1.00 95.38 203 GLY A CA 1
ATOM 1486 C C . GLY A 1 203 ? 12.646 -10.773 3.403 1.00 95.38 203 GLY A C 1
ATOM 1487 O O . GLY A 1 203 ? 12.017 -11.434 2.579 1.00 95.38 203 GLY A O 1
ATOM 1488 N N . MET A 1 204 ? 13.958 -10.963 3.595 1.00 94.94 204 MET A N 1
ATOM 1489 C CA . MET A 1 204 ? 14.701 -12.010 2.880 1.00 94.94 204 MET A CA 1
ATOM 1490 C C . MET A 1 204 ? 14.192 -13.414 3.223 1.00 94.94 204 MET A C 1
ATOM 1492 O O . MET A 1 204 ? 14.044 -14.246 2.326 1.00 94.94 204 MET A O 1
ATOM 1496 N N . ILE A 1 205 ? 13.892 -13.677 4.499 1.00 96.75 205 ILE A N 1
ATOM 1497 C CA . ILE A 1 205 ? 13.303 -14.952 4.925 1.00 96.75 205 ILE A CA 1
ATOM 1498 C C . ILE A 1 205 ? 11.934 -15.151 4.263 1.00 96.75 205 ILE A C 1
ATOM 1500 O O . ILE A 1 205 ? 11.689 -16.219 3.707 1.00 96.75 205 ILE A O 1
ATOM 1504 N N . ASP A 1 206 ? 11.064 -14.139 4.256 1.00 97.06 206 ASP A N 1
ATOM 1505 C CA . ASP A 1 206 ? 9.730 -14.208 3.648 1.00 97.06 206 ASP A CA 1
ATOM 1506 C C . ASP A 1 206 ? 9.794 -14.469 2.133 1.00 97.06 206 ASP A C 1
ATOM 1508 O O . ASP A 1 206 ? 9.074 -15.326 1.608 1.00 97.06 206 ASP A O 1
ATOM 1512 N N . LEU A 1 207 ? 10.710 -13.790 1.431 1.00 97.25 207 LEU A N 1
ATOM 1513 C CA . LEU A 1 207 ? 10.988 -14.008 0.009 1.00 97.25 207 LEU A CA 1
ATOM 1514 C C . LEU A 1 207 ? 11.321 -15.475 -0.295 1.00 97.25 207 LEU A C 1
ATOM 1516 O O . LEU A 1 207 ? 10.752 -16.061 -1.218 1.00 97.25 207 LEU A O 1
ATOM 1520 N N . VAL A 1 208 ? 12.215 -16.083 0.482 1.00 97.06 208 VAL A N 1
ATOM 1521 C CA . VAL A 1 208 ? 12.666 -17.457 0.230 1.00 97.06 208 VAL A CA 1
ATOM 1522 C C . VAL A 1 208 ? 11.641 -18.479 0.721 1.00 97.06 208 VAL A C 1
ATOM 1524 O O . VAL A 1 208 ? 11.229 -19.356 -0.035 1.00 97.06 208 VAL A O 1
ATOM 1527 N N . VAL A 1 209 ? 11.209 -18.368 1.977 1.00 97.56 209 VAL A N 1
ATOM 1528 C CA . VAL A 1 209 ? 10.419 -19.400 2.661 1.00 97.56 209 VAL A CA 1
ATOM 1529 C C . VAL A 1 209 ? 8.957 -19.385 2.224 1.00 97.56 209 VAL A C 1
ATOM 1531 O O . VAL A 1 209 ? 8.387 -20.447 1.979 1.00 97.56 209 VAL A O 1
ATOM 1534 N N . ASN A 1 210 ? 8.343 -18.204 2.108 1.00 96.69 210 ASN A N 1
ATOM 1535 C CA . ASN A 1 210 ? 6.896 -18.088 1.892 1.00 96.69 210 ASN A CA 1
ATOM 1536 C C . ASN A 1 210 ? 6.530 -17.740 0.447 1.00 96.69 210 ASN A C 1
ATOM 1538 O O . ASN A 1 210 ? 5.446 -18.091 -0.026 1.00 96.69 210 ASN A O 1
ATOM 1542 N N . ARG A 1 211 ? 7.410 -17.033 -0.269 1.00 96.19 211 ARG A N 1
ATOM 1543 C CA . ARG A 1 211 ? 7.165 -16.615 -1.660 1.00 96.19 211 ARG A CA 1
ATOM 1544 C C . ARG A 1 211 ? 7.856 -17.506 -2.685 1.00 96.19 211 ARG A C 1
ATOM 1546 O O . ARG A 1 211 ? 7.459 -17.461 -3.848 1.00 96.19 211 ARG A O 1
ATOM 1553 N N . GLY A 1 212 ? 8.818 -18.324 -2.253 1.00 95.81 212 GLY A N 1
ATOM 1554 C CA . GLY A 1 212 ? 9.495 -19.306 -3.095 1.00 95.81 212 GLY A CA 1
ATOM 1555 C C . GLY A 1 212 ? 10.284 -18.669 -4.233 1.00 95.81 212 GLY A C 1
ATOM 1556 O O . GLY A 1 212 ? 10.226 -19.165 -5.356 1.00 95.81 212 GLY A O 1
ATOM 1557 N N . VAL A 1 213 ? 10.955 -17.540 -3.978 1.00 97.25 213 VAL A N 1
ATOM 1558 C CA . VAL A 1 213 ? 11.820 -16.926 -4.995 1.00 97.25 213 VAL A CA 1
ATOM 1559 C C . VAL A 1 213 ? 13.100 -17.741 -5.179 1.00 97.25 213 VAL A C 1
ATOM 1561 O O . VAL A 1 213 ? 13.690 -18.209 -4.208 1.00 97.25 213 VAL A O 1
ATOM 1564 N N . ASP A 1 214 ? 13.559 -17.864 -6.424 1.00 97.06 214 ASP A N 1
ATOM 1565 C CA . ASP A 1 214 ? 14.792 -18.593 -6.751 1.00 97.06 214 ASP A CA 1
ATOM 1566 C C . ASP A 1 214 ? 16.062 -17.780 -6.450 1.00 97.06 214 ASP A C 1
ATOM 1568 O O . ASP A 1 214 ? 17.114 -18.332 -6.133 1.00 97.06 214 ASP A O 1
ATOM 1572 N N . ILE A 1 215 ? 15.978 -16.452 -6.587 1.00 96.31 215 ILE A N 1
ATOM 1573 C CA . ILE A 1 215 ? 17.098 -15.517 -6.439 1.00 96.31 215 ILE A CA 1
ATOM 1574 C C . ILE A 1 215 ? 16.603 -14.278 -5.692 1.00 96.31 215 ILE A C 1
ATOM 1576 O O . ILE A 1 215 ? 15.575 -13.698 -6.046 1.00 96.31 215 ILE A O 1
ATOM 1580 N N . VAL A 1 216 ? 17.374 -13.838 -4.697 1.00 96.38 216 VAL A N 1
ATOM 1581 C CA . VAL A 1 216 ? 17.180 -12.552 -4.019 1.00 96.38 216 VAL A CA 1
ATOM 1582 C C . VAL A 1 216 ? 18.265 -11.585 -4.484 1.00 96.38 216 VAL A C 1
ATOM 1584 O O . VAL A 1 216 ? 19.452 -11.866 -4.344 1.00 96.38 216 VAL A O 1
ATOM 1587 N N . ASN A 1 217 ? 17.858 -10.433 -5.018 1.00 95.12 217 ASN A N 1
ATOM 1588 C CA . ASN A 1 217 ? 18.763 -9.327 -5.320 1.00 95.12 217 ASN A CA 1
ATOM 1589 C C . ASN A 1 217 ? 18.574 -8.211 -4.288 1.00 95.12 217 ASN A C 1
ATOM 1591 O O . ASN A 1 217 ? 17.558 -7.515 -4.303 1.00 95.12 217 ASN A O 1
ATOM 1595 N N . MET A 1 218 ? 19.573 -8.015 -3.431 1.00 92.75 218 MET A N 1
ATOM 1596 C CA . MET A 1 218 ? 19.590 -6.954 -2.427 1.00 92.75 218 MET A CA 1
ATOM 1597 C C . MET A 1 218 ? 20.554 -5.849 -2.866 1.00 92.75 218 MET A C 1
ATOM 1599 O O . MET A 1 218 ? 21.762 -5.956 -2.689 1.00 92.75 218 MET A O 1
ATOM 1603 N N . SER A 1 219 ? 20.013 -4.777 -3.446 1.00 89.50 219 SER A N 1
ATOM 1604 C CA . SER A 1 219 ? 20.792 -3.615 -3.911 1.00 89.50 219 SER A CA 1
ATOM 1605 C C . SER A 1 219 ? 20.991 -2.577 -2.797 1.00 89.50 219 SER A C 1
ATOM 1607 O O . SER A 1 219 ? 20.832 -1.380 -3.011 1.00 89.50 219 SER A O 1
ATOM 1609 N N . ILE A 1 220 ? 21.248 -3.048 -1.578 1.00 85.69 220 ILE A N 1
ATOM 1610 C CA . ILE A 1 220 ? 21.373 -2.243 -0.359 1.00 85.69 220 ILE A CA 1
ATOM 1611 C C . ILE A 1 220 ? 22.662 -2.688 0.333 1.00 85.69 220 ILE A C 1
ATOM 1613 O O . ILE A 1 220 ? 22.940 -3.885 0.409 1.00 85.69 220 ILE A O 1
ATOM 1617 N N . GLY A 1 221 ? 23.455 -1.738 0.823 1.00 72.44 221 GLY A N 1
ATOM 1618 C CA . GLY A 1 221 ? 24.701 -2.020 1.529 1.00 72.44 221 GLY A CA 1
ATOM 1619 C C . GLY A 1 221 ? 25.061 -0.899 2.498 1.00 72.44 221 GLY A C 1
ATOM 1620 O O . GLY A 1 221 ? 24.889 0.275 2.186 1.00 72.44 221 GLY A O 1
ATOM 1621 N N . GLY A 1 222 ? 25.547 -1.276 3.677 1.00 65.38 222 GLY A N 1
ATOM 1622 C CA . GLY A 1 222 ? 25.908 -0.391 4.783 1.00 65.38 222 GLY A CA 1
ATOM 1623 C C . GLY A 1 222 ? 26.224 -1.225 6.026 1.00 65.38 222 GLY A C 1
ATOM 1624 O O . GLY A 1 222 ? 25.830 -2.390 6.093 1.00 65.38 222 GLY A O 1
ATOM 1625 N N . LEU A 1 223 ? 26.986 -0.674 6.975 1.00 42.41 223 LEU A N 1
ATOM 1626 C CA . LEU A 1 223 ? 27.211 -1.341 8.262 1.00 42.41 223 LEU A CA 1
ATOM 1627 C C . LEU A 1 223 ? 25.950 -1.204 9.141 1.00 42.41 223 LEU A C 1
ATOM 1629 O O . LEU A 1 223 ? 25.323 -0.144 9.082 1.00 42.41 223 LEU A O 1
ATOM 1633 N N . PRO A 1 224 ? 25.584 -2.241 9.919 1.00 50.31 224 PRO A N 1
ATOM 1634 C CA . PRO A 1 224 ? 24.519 -2.155 10.916 1.00 50.31 224 PRO A CA 1
ATOM 1635 C C . PRO A 1 224 ? 24.856 -1.207 12.071 1.00 50.31 224 PRO A C 1
ATOM 1637 O O . PRO A 1 224 ? 26.062 -0.999 12.350 1.00 50.31 224 PRO A O 1
#